Protein 3U6G (pdb70)

Foldseek 3Di:
DVQWDFFKKKKKKFKDFLPVQKKKKKKDWFDFPPGIFFKADPVRHTDGSIDMDTDDDGMMMIGHRRTGKKMKMKMWGQDAWFTKMWMKMFMDGPPHTQDIDIDMDTGHNHIDIDMDMDMNGHD/DDQWFKKKKKKFKDFLLVQKWKKKKDWFDAPVGIFFKADPVRHTDGRIDMDGDDDRMMMIGHGGTAKKMKMKMKGQDAWFTKMWMKMFMDGNNHTDDIDIDMDTGHNHIDMDMDMDMDHDD

Organism: Phocaeicola vulgatus (strain ATCC 8482 / DSM 1447 / JCM 5826 / CCUG 4940 / NBRC 14291 / NCTC 11154) (NCBI:txid435590)

Radius of gyration: 17.87 Å; Cα contacts (8 Å, |Δi|>4): 804; chains: 2; bounding box: 52×30×40 Å

InterPro domains:
  IPR025219 PLAT/LH2 and C2-like Ca2+-binding lipoprotein [cd11379] (35-151)

Sequence (244 aa):
ASDFQTTGIIHKIVIQQSSGDTDSFEEVSSVSSIGGADKKGGPAKKLYNDKKGEEYIIGDSYSSAQIRTATSCCTNGNAFFTTCAGSSVSSISEEAGKRLHHITVIGYIDDKEVNRLEKEYITDGNTTLIIETFSVSTKEIDFQQTGIHKIVIQQSGDTDSFEVSVSIGGADKGGPAKKLYNDKGEYIGDSYSSAQIIRRTATSCCCTNGNAFFTCCAGSSVSSISSEAGKRLHITVIIGYIDDDKEVNRLEKKEYIITDGNTTLIETFSVSTKEI

Structure (mmCIF, N/CA/C/O backbone):
data_3U6G
#
_entry.id   3U6G
#
_cell.length_a   52.237
_cell.length_b   99.302
_cell.length_c   41.085
_cell.angle_alpha   90.000
_cell.angle_beta   90.000
_cell.angle_gamma   90.000
#
_symmetry.space_group_name_H-M   'P 21 21 2'
#
loop_
_entity.id
_entity.type
_entity.pdbx_description
1 polymer 'uncharacterized protein DUF4425'
2 water water
#
loop_
_atom_site.group_PDB
_atom_site.id
_atom_site.type_symbol
_atom_site.label_atom_id
_atom_site.label_alt_id
_atom_site.label_comp_id
_atom_site.label_asym_id
_atom_site.label_entity_id
_atom_site.label_seq_id
_atom_site.pdbx_PDB_ins_code
_atom_site.Cartn_x
_atom_site.Cartn_y
_atom_site.Cartn_z
_atom_site.occupancy
_atom_site.B_iso_or_equiv
_atom_site.auth_seq_id
_atom_site.auth_comp_id
_atom_site.auth_asym_id
_atom_site.auth_atom_id
_atom_site.pdbx_PDB_model_num
ATOM 1 N N . ALA A 1 2 ? 28.066 4.934 46.224 1.00 43.28 30 ALA A N 1
ATOM 2 C CA . ALA A 1 2 ? 28.515 6.227 45.628 1.00 32.78 30 ALA A CA 1
ATOM 3 C C . ALA A 1 2 ? 28.817 6.093 44.138 1.00 36.49 30 ALA A C 1
ATOM 4 O O . ALA A 1 2 ? 28.665 7.058 43.384 1.00 37.55 30 ALA A O 1
ATOM 6 N N . SER A 1 3 ? 29.220 4.897 43.714 1.00 37.69 31 SER A N 1
ATOM 7 C CA . SER A 1 3 ? 29.520 4.630 42.304 1.00 41.40 31 SER A CA 1
ATOM 8 C C . SER A 1 3 ? 28.266 4.678 41.428 1.00 36.08 31 SER A C 1
ATOM 9 O O . SER A 1 3 ? 28.371 4.827 40.212 1.00 38.24 31 SER A O 1
ATOM 12 N N . ASP A 1 4 ? 27.087 4.568 42.046 1.00 35.03 32 ASP A N 1
ATOM 13 C CA . ASP A 1 4 ? 25.807 4.624 41.327 1.00 34.52 32 ASP A CA 1
ATOM 14 C C . ASP A 1 4 ? 25.368 6.050 40.997 1.00 26.13 32 ASP A C 1
ATOM 15 O O . ASP A 1 4 ? 24.326 6.251 40.338 1.00 27.00 32 ASP A O 1
ATOM 20 N N . PHE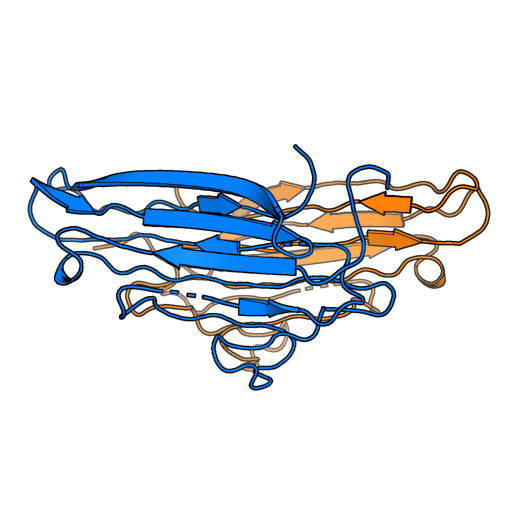 A 1 5 ? 26.143 7.031 41.466 1.00 26.65 33 PHE A N 1
ATOM 21 C CA . PHE A 1 5 ? 25.829 8.432 41.261 1.00 23.62 33 PHE A CA 1
ATOM 22 C C . PHE A 1 5 ? 26.921 9.104 40.430 1.00 24.81 33 PHE A C 1
ATOM 23 O O . PHE A 1 5 ? 28.111 8.775 40.537 1.00 30.76 33 PHE A O 1
ATOM 31 N N . GLN A 1 6 ? 26.499 10.018 39.572 1.00 22.27 34 GLN A N 1
ATOM 32 C CA . GLN A 1 6 ? 27.398 10.789 38.747 1.00 24.53 34 GLN A CA 1
ATOM 33 C C . GLN A 1 6 ? 27.026 12.255 38.902 1.00 20.41 34 GLN A C 1
ATOM 34 O O . GLN A 1 6 ? 25.850 12.597 38.894 1.00 19.52 34 GLN A O 1
ATOM 40 N N A THR A 1 7 ? 28.030 13.102 39.052 0.50 20.62 35 THR A N 1
ATOM 41 N N B THR A 1 7 ? 28.036 13.116 39.042 0.50 23.24 35 THR A N 1
ATOM 42 C CA A THR A 1 7 ? 27.817 14.527 39.130 0.50 18.83 35 THR A CA 1
ATOM 43 C CA B THR A 1 7 ? 27.830 14.564 39.142 0.50 23.09 35 THR A CA 1
ATOM 44 C C A THR A 1 7 ? 27.722 15.072 37.704 0.50 18.28 35 THR A C 1
ATOM 45 C C B THR A 1 7 ? 27.808 15.192 37.753 0.50 21.31 35 THR A C 1
ATOM 46 O O A THR A 1 7 ? 28.456 14.637 36.814 0.50 18.27 35 THR A O 1
ATOM 47 O O B THR A 1 7 ? 28.731 15.003 36.961 0.50 22.60 35 THR A O 1
ATOM 54 N N . GLY A 1 8 ? 26.766 15.968 37.479 1.00 17.29 36 GLY A N 1
ATOM 55 C CA . GLY A 1 8 ? 26.573 16.578 36.178 1.00 16.48 36 GLY A CA 1
ATOM 56 C C . GLY A 1 8 ? 25.219 17.233 36.104 1.00 13.98 36 GLY A C 1
ATOM 57 O O . GLY A 1 8 ? 24.584 17.457 37.130 1.00 15.67 36 GLY A O 1
ATOM 58 N N . ILE A 1 9 ? 24.779 17.554 34.893 1.00 15.20 37 ILE A N 1
ATOM 59 C CA A ILE A 1 9 ? 23.441 18.099 34.707 0.50 16.01 37 ILE A CA 1
ATOM 60 C CA B ILE A 1 9 ? 23.444 18.087 34.655 0.50 16.51 37 ILE A CA 1
ATOM 61 C C . ILE A 1 9 ? 22.460 16.928 34.633 1.00 15.24 37 ILE A C 1
ATOM 62 O O . ILE A 1 9 ? 22.482 16.135 33.695 1.00 16.01 37 ILE A O 1
ATOM 71 N N . HIS A 1 10 ? 21.643 16.807 35.677 1.00 13.86 38 HIS A N 1
ATOM 72 C CA . HIS A 1 10 ? 20.588 15.803 35.715 1.00 14.15 38 HIS A CA 1
ATOM 73 C C . HIS A 1 10 ? 19.334 16.415 35.122 1.00 14.20 38 HIS A C 1
ATOM 74 O O . HIS A 1 10 ? 19.059 17.617 35.300 1.00 15.43 38 HIS A O 1
ATOM 81 N N . LYS A 1 11 ? 18.565 15.587 34.420 1.00 13.97 39 LYS A N 1
ATOM 82 C CA . LYS A 1 11 ? 17.362 16.068 33.770 1.00 14.31 39 LYS A CA 1
ATOM 83 C C . LYS A 1 11 ? 16.279 15.013 33.787 1.00 13.71 39 LYS A C 1
ATOM 84 O O . LYS A 1 11 ? 16.573 13.828 33.645 1.00 14.10 39 LYS A O 1
ATOM 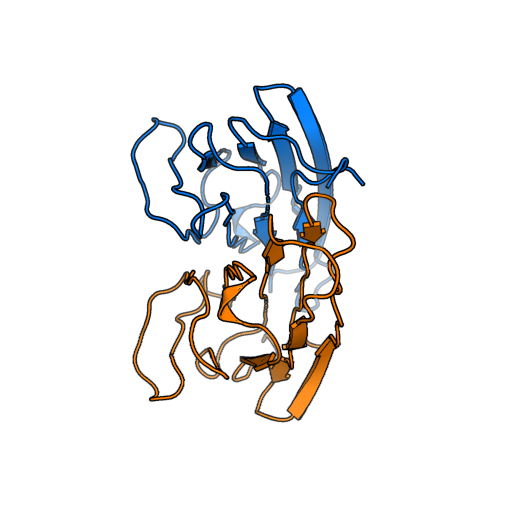90 N N . ILE A 1 12 ? 15.032 15.472 33.899 1.00 13.70 40 ILE A N 1
ATOM 91 C CA . ILE A 1 12 ? 13.856 14.645 33.712 1.00 13.93 40 ILE A CA 1
ATOM 92 C C . ILE A 1 12 ? 12.984 15.259 32.634 1.00 14.64 40 ILE A C 1
ATOM 93 O O . ILE A 1 12 ? 12.698 16.440 32.656 1.00 15.84 40 ILE A O 1
ATOM 98 N N . VAL A 1 13 ? 12.573 14.427 31.689 1.00 14.75 41 VAL A N 1
ATOM 99 C CA . VAL A 1 13 ? 11.606 14.811 30.681 1.00 15.03 41 VAL A CA 1
ATOM 100 C C . VAL A 1 13 ? 10.367 13.955 30.858 1.00 15.86 41 VAL A C 1
ATOM 101 O O . VAL A 1 13 ? 10.471 12.746 31.020 1.00 17.11 41 VAL A O 1
ATOM 105 N N . ILE A 1 14 ? 9.194 14.592 30.840 1.00 17.03 42 ILE A N 1
ATOM 106 C CA . ILE A 1 14 ? 7.924 13.871 30.920 1.00 17.20 42 ILE A CA 1
ATOM 107 C C . ILE A 1 14 ? 7.091 14.170 29.685 1.00 17.79 42 ILE A C 1
ATOM 108 O O . ILE A 1 14 ? 6.946 15.331 29.289 1.00 20.84 42 ILE A O 1
ATOM 113 N N . GLN A 1 15 ? 6.568 13.113 29.068 1.00 19.90 43 GLN A N 1
ATOM 114 C CA . GLN A 1 15 ? 5.652 13.260 27.933 1.00 21.32 43 GLN A CA 1
ATOM 115 C C . GLN A 1 15 ? 4.403 12.440 28.189 1.00 25.59 43 GLN A C 1
ATOM 116 O O . GLN A 1 15 ? 4.491 11.336 28.680 1.00 26.96 43 GLN A O 1
ATOM 122 N N . GLN A 1 16 ? 3.241 12.965 27.825 1.00 25.11 44 GLN A N 1
ATOM 123 C CA . GLN A 1 16 ? 2.012 12.194 27.957 1.00 27.56 44 GLN A CA 1
ATOM 124 C C . GLN A 1 16 ? 1.275 12.178 26.637 1.00 30.02 44 GLN A C 1
ATOM 125 O O . GLN A 1 16 ? 1.453 13.077 25.829 1.00 25.73 44 GLN A O 1
ATOM 131 N N . SER A 1 17 ? 0.451 11.143 26.456 1.00 28.82 45 SER A N 1
ATOM 132 C CA A SER A 1 17 ? -0.384 10.979 25.270 0.50 26.60 45 SER A CA 1
ATOM 133 C CA B SER A 1 17 ? -0.402 11.001 25.278 0.50 28.81 45 SER A CA 1
ATOM 134 C C . SER A 1 17 ? -1.613 10.152 25.624 1.00 22.35 45 SER A C 1
ATOM 135 O O . SER A 1 17 ? -1.599 9.378 26.587 1.00 26.76 45 SER A O 1
ATOM 140 N N . GLY A 1 18 ? -2.683 10.333 24.863 1.00 30.56 46 GLY A N 1
ATOM 141 C CA . GLY A 1 18 ? -3.896 9.535 25.003 1.00 26.16 46 GLY A CA 1
ATOM 142 C C . GLY A 1 18 ? -5.065 10.444 25.296 1.00 24.19 46 GLY A C 1
ATOM 143 O O . GLY A 1 18 ? -5.105 11.577 24.834 1.00 31.72 46 GLY A O 1
ATOM 144 N N . ASP A 1 19 ? -5.996 9.936 26.099 1.00 29.15 47 ASP A N 1
ATOM 145 C CA . ASP A 1 19 ? -7.166 10.689 26.520 1.00 28.61 47 ASP A CA 1
ATOM 146 C C . ASP A 1 19 ? -6.771 11.584 27.711 1.00 28.02 47 ASP A C 1
ATOM 147 O O . ASP A 1 19 ? -7.237 11.390 28.834 1.00 29.70 47 ASP A O 1
ATOM 152 N N . THR A 1 20 ? -5.908 12.560 27.439 1.00 27.47 48 THR A N 1
ATOM 153 C CA . THR A 1 20 ? -5.265 13.360 28.481 1.00 27.52 48 THR A CA 1
ATOM 154 C C . THR A 1 20 ? -6.247 14.172 29.313 1.00 31.51 48 THR A C 1
ATOM 155 O O . THR A 1 20 ? -5.982 14.440 30.484 1.00 30.49 48 THR A O 1
ATOM 159 N N . ASP A 1 21 ? -7.388 14.534 28.730 1.00 32.81 49 ASP A N 1
ATOM 160 C CA . ASP A 1 21 ? -8.416 15.258 29.477 1.00 32.67 49 ASP A CA 1
ATOM 161 C C . ASP A 1 21 ? -9.165 14.382 30.481 1.00 31.42 49 ASP A C 1
ATOM 162 O O . ASP A 1 21 ? -9.898 14.903 31.310 1.00 36.20 49 ASP A O 1
ATOM 167 N N . SER A 1 22 ? -8.980 13.062 30.406 1.00 24.71 50 SER A N 1
ATOM 168 C CA . SER A 1 22 ? -9.640 12.124 31.321 1.00 28.47 50 SER A CA 1
ATOM 169 C C . SER A 1 22 ? -8.771 11.769 32.522 1.00 21.30 50 SER A C 1
ATOM 170 O O . SER A 1 22 ? -9.224 11.071 33.431 1.00 28.19 50 SER A O 1
ATOM 173 N N . PHE A 1 23 ? -7.541 12.282 32.554 1.00 22.68 51 PHE A N 1
ATOM 174 C CA . PHE A 1 23 ? -6.594 11.940 33.613 1.00 21.71 51 PHE A CA 1
ATOM 175 C C . PHE A 1 23 ? -5.967 13.191 34.219 1.00 21.67 51 PHE A C 1
ATOM 176 O O . PHE A 1 23 ? -5.712 14.170 33.525 1.00 22.92 51 PHE A O 1
ATOM 184 N N . GLU A 1 24 ? -5.719 13.131 35.522 1.00 20.46 52 GLU A N 1
ATOM 185 C CA A GLU A 1 24 ? -4.924 14.143 36.208 0.50 20.59 52 GLU A CA 1
ATOM 186 C CA B GLU A 1 24 ? -4.930 14.141 36.221 0.50 20.93 52 GLU A CA 1
ATOM 187 C C . GLU A 1 24 ? -3.555 13.538 36.508 1.00 18.44 52 GLU A C 1
ATOM 188 O O . GLU A 1 24 ? -3.456 12.484 37.139 1.00 19.75 52 GLU A O 1
ATOM 193 N N . VAL A 1 25 ? -2.504 14.193 36.029 1.00 19.38 53 VAL A N 1
ATOM 194 C CA . VAL A 1 25 ? -1.139 13.723 36.214 1.00 18.43 53 VAL A CA 1
ATOM 195 C C . VAL A 1 25 ? -0.349 14.804 36.936 1.00 17.43 53 VAL A C 1
ATOM 196 O O . VAL A 1 25 ? -0.231 15.927 36.443 1.00 20.58 53 VAL A O 1
ATOM 200 N N . SER A 1 26 ? 0.159 14.475 38.113 1.00 19.92 54 SER A N 1
ATOM 201 C CA A SER A 1 26 ? 0.934 15.404 38.925 0.50 19.30 54 SER A CA 1
ATOM 202 C CA B SER A 1 26 ? 0.963 15.432 38.852 0.50 20.49 54 SER A CA 1
ATOM 203 C C . SER A 1 26 ? 2.306 14.813 39.191 1.00 20.55 54 SER A C 1
ATOM 204 O O . SER A 1 26 ? 2.420 13.603 39.355 1.00 21.69 54 SER A O 1
ATOM 209 N N . VAL A 1 27 ? 3.333 15.661 39.243 1.00 16.49 55 VAL A N 1
ATOM 210 C CA . VAL A 1 27 ? 4.671 15.200 39.571 1.00 17.34 55 VAL A CA 1
ATOM 211 C C . VAL A 1 27 ? 5.332 16.105 40.608 1.00 16.01 55 VAL A C 1
ATOM 212 O O . VAL A 1 27 ? 5.022 17.289 40.696 1.00 17.77 55 VAL A O 1
ATOM 216 N N . SER A 1 28 ? 6.213 15.478 41.376 1.00 15.87 56 SER A N 1
ATOM 217 C CA A SER A 1 28 ? 7.107 16.172 42.290 0.50 17.23 56 SER A CA 1
ATOM 218 C CA B SER A 1 28 ? 7.102 16.102 42.360 0.50 16.75 56 SER A CA 1
ATOM 219 C C . SER A 1 28 ? 8.530 15.797 41.909 1.00 16.12 56 SER A C 1
ATOM 220 O O . SER A 1 28 ? 8.847 14.627 41.704 1.00 17.75 56 SER A O 1
ATOM 225 N N . ILE A 1 29 ? 9.372 16.818 41.754 1.00 14.83 57 ILE A N 1
ATOM 226 C CA . ILE A 1 29 ? 10.734 16.644 41.275 1.00 15.46 57 ILE A CA 1
ATOM 227 C C . ILE A 1 29 ? 11.695 17.310 42.254 1.00 14.38 57 ILE A C 1
ATOM 228 O O . ILE A 1 29 ? 11.407 18.377 42.789 1.00 15.46 57 ILE A O 1
ATOM 233 N N . GLY A 1 30 ? 12.785 16.621 42.552 1.00 13.96 58 GLY A N 1
ATOM 234 C CA . GLY A 1 30 ? 13.831 17.190 43.357 1.00 15.36 58 GLY A CA 1
ATOM 235 C C . GLY A 1 30 ? 15.141 16.504 43.077 1.00 14.11 58 GLY A C 1
ATOM 236 O O . GLY A 1 30 ? 15.202 15.479 42.414 1.00 16.52 58 GLY A O 1
ATOM 237 N N . GLY A 1 31 ? 16.211 17.055 43.607 1.00 14.62 59 GLY A N 1
ATOM 238 C CA . GLY A 1 31 ? 17.514 16.414 43.506 1.00 14.36 59 GLY A CA 1
ATOM 239 C C . GLY A 1 31 ? 18.394 16.836 44.654 1.00 13.63 59 GLY A C 1
ATOM 240 O O . GLY A 1 31 ? 17.945 17.533 45.576 1.00 14.99 59 GLY A O 1
ATOM 241 N N . ALA A 1 32 ? 19.655 16.429 44.581 1.00 13.15 60 ALA A N 1
ATOM 242 C CA . ALA A 1 32 ? 20.614 16.760 45.605 1.00 13.46 60 ALA A CA 1
ATOM 243 C C . ALA A 1 32 ? 21.975 17.035 45.027 1.00 13.54 60 ALA A C 1
ATOM 244 O O . ALA A 1 32 ? 22.382 16.410 44.050 1.00 14.10 60 ALA A O 1
ATOM 246 N N . ASP A 1 33 ? 22.661 17.974 45.657 1.00 14.71 61 ASP A N 1
ATOM 247 C CA . ASP A 1 33 ? 24.092 18.140 45.492 1.00 15.85 61 ASP A CA 1
ATOM 248 C C . ASP A 1 33 ? 24.755 18.009 46.874 1.00 17.45 61 ASP A C 1
ATOM 249 O O . ASP A 1 33 ? 24.081 17.728 47.877 1.00 16.25 61 ASP A O 1
ATOM 254 N N . LYS A 1 34 ? 26.076 18.165 46.924 1.00 17.58 62 LYS A N 1
ATOM 255 C CA A LYS A 1 34 ? 26.804 17.893 48.160 0.50 18.70 62 LYS A CA 1
ATOM 256 C CA B LYS A 1 34 ? 26.836 17.932 48.147 0.50 19.17 62 LYS A CA 1
ATOM 257 C C . LYS A 1 34 ? 26.461 18.872 49.297 1.00 19.79 62 LYS A C 1
ATOM 258 O O . LYS A 1 34 ? 26.773 18.600 50.458 1.00 21.50 62 LYS A O 1
ATOM 269 N N . GLY A 1 35 ? 25.814 19.992 48.966 1.00 18.40 63 GLY A N 1
ATOM 270 C CA . GLY A 1 35 ? 25.424 20.990 49.948 1.00 20.44 63 GLY A CA 1
ATOM 271 C C . GLY A 1 35 ? 23.956 21.111 50.305 1.00 19.97 63 GLY A C 1
ATOM 272 O O . GLY A 1 35 ? 23.608 21.874 51.193 1.00 24.01 63 GLY A O 1
ATOM 273 N N . GLY A 1 36 ? 23.086 20.400 49.607 1.00 21.41 64 GLY A N 1
ATOM 274 C CA . GLY A 1 36 ? 21.666 20.531 49.831 1.00 22.65 64 GLY A CA 1
ATOM 275 C C . GLY A 1 36 ? 20.798 20.131 48.654 1.00 17.12 64 GLY A C 1
ATOM 276 O O . GLY A 1 36 ? 21.293 19.584 47.654 1.00 17.71 64 GLY A O 1
ATOM 277 N N . PRO A 1 37 ? 19.500 20.421 48.764 1.00 17.88 65 PRO A N 1
ATOM 278 C CA . PRO A 1 37 ? 18.616 20.180 47.636 1.00 15.86 65 PRO A CA 1
ATOM 279 C C . PRO A 1 37 ? 19.114 20.895 46.385 1.00 15.35 65 PRO A C 1
ATOM 280 O O . PRO A 1 37 ? 19.643 22.007 46.459 1.00 17.33 65 PRO A O 1
ATOM 284 N N . ALA A 1 38 ? 18.994 20.217 45.259 1.00 14.59 66 ALA A N 1
ATOM 285 C CA . ALA A 1 38 ? 19.486 20.740 43.989 1.00 15.54 66 ALA A CA 1
ATOM 286 C C . ALA A 1 38 ? 18.648 21.903 43.481 1.00 14.85 66 ALA A C 1
ATOM 287 O O . ALA A 1 38 ? 17.423 21.906 43.591 1.00 14.69 66 ALA A O 1
ATOM 289 N N . LYS A 1 39 ? 19.323 22.888 42.907 1.00 16.76 67 LYS A N 1
ATOM 290 C CA A LYS A 1 39 ? 18.618 23.946 42.194 0.50 15.69 67 LYS A CA 1
ATOM 291 C CA B LYS A 1 39 ? 18.672 23.964 42.151 0.50 16.06 67 LYS A CA 1
ATOM 292 C C . LYS A 1 39 ? 18.040 23.357 40.909 1.00 14.61 67 LYS A C 1
ATOM 293 O O . LYS A 1 39 ? 18.665 22.505 40.243 1.00 16.56 67 LYS A O 1
ATOM 304 N N . LEU A 1 40 ? 16.826 23.799 40.578 1.00 14.16 68 LEU A N 1
ATOM 305 C CA . LEU A 1 40 ? 16.072 23.258 39.462 1.00 13.52 68 LEU A CA 1
ATOM 306 C C . LEU A 1 40 ? 15.733 24.366 38.455 1.00 14.33 68 LEU A C 1
ATOM 307 O O . LEU A 1 40 ? 15.475 25.499 38.840 1.00 14.45 68 LEU A O 1
ATOM 312 N N . TYR A 1 41 ? 15.653 23.978 37.189 1.00 13.69 69 TYR A N 1
ATOM 313 C CA . TYR A 1 41 ? 15.466 24.878 36.066 1.00 16.17 69 TYR A CA 1
ATOM 314 C C . TYR A 1 41 ? 14.449 24.249 35.116 1.00 15.54 69 TYR A C 1
ATOM 315 O O . TYR A 1 41 ? 14.422 23.032 34.955 1.00 16.37 69 TYR A O 1
ATOM 324 N N . ASN A 1 42 ? 13.633 25.088 34.483 1.00 16.32 70 ASN A N 1
ATOM 325 C CA . ASN A 1 42 ? 12.635 24.623 33.522 1.00 17.65 70 ASN A CA 1
ATOM 326 C C . ASN A 1 42 ? 13.203 24.431 32.112 1.00 21.18 70 ASN A C 1
ATOM 327 O O . ASN A 1 42 ? 14.406 24.537 31.902 1.00 18.58 70 ASN A O 1
ATOM 332 N N . ASP A 1 43 ? 12.331 24.135 31.147 1.00 21.07 71 ASP A N 1
ATOM 333 C CA . ASP A 1 43 ? 12.769 23.829 29.782 1.00 24.48 71 ASP A CA 1
ATOM 334 C C . ASP A 1 43 ? 13.455 24.996 29.057 1.00 23.76 71 ASP A C 1
ATOM 335 O O . ASP A 1 43 ? 14.187 24.773 28.084 1.00 26.95 71 ASP A O 1
ATOM 340 N N . LYS A 1 44 ? 13.228 26.216 29.549 1.00 23.75 72 LYS A N 1
ATOM 341 C CA A LYS A 1 44 ? 13.841 27.427 28.998 0.50 23.29 72 LYS A CA 1
ATOM 342 C CA B LYS A 1 44 ? 13.838 27.428 28.996 0.50 23.08 72 LYS A CA 1
ATOM 343 C C . LYS A 1 44 ? 15.097 27.813 29.772 1.00 20.36 72 LYS A C 1
ATOM 344 O O . LYS A 1 44 ? 15.758 28.802 29.457 1.00 23.94 72 LYS A O 1
ATOM 355 N 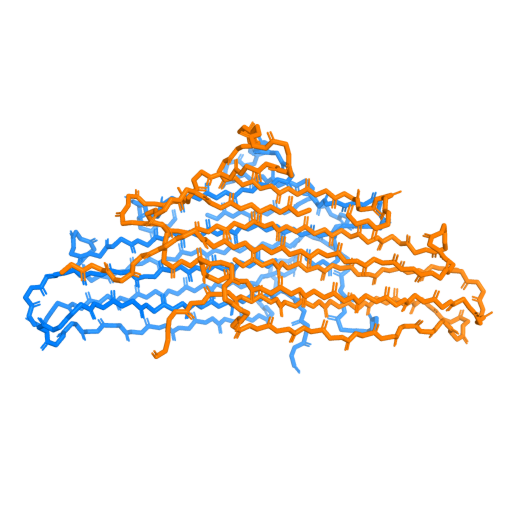N . GLY A 1 45 ? 15.423 27.037 30.797 1.00 18.82 73 GLY A N 1
ATOM 356 C CA . GLY A 1 45 ? 16.597 27.321 31.617 1.00 19.40 73 GLY A CA 1
ATOM 357 C C . GLY A 1 45 ? 16.361 28.324 32.730 1.00 18.26 73 GLY A C 1
ATOM 358 O O . GLY A 1 45 ? 17.312 28.750 33.395 1.00 19.31 73 GLY A O 1
ATOM 359 N N . GLU A 1 46 ?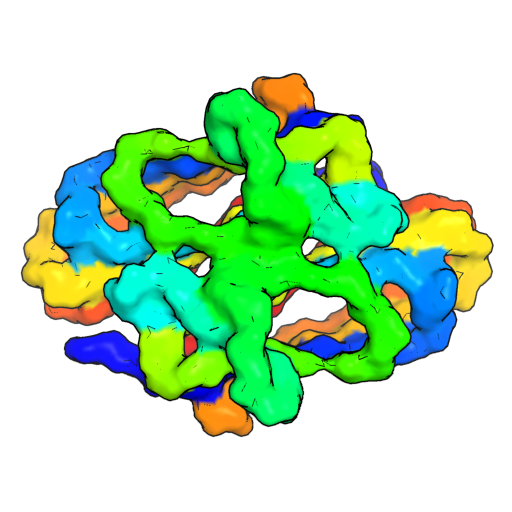 15.100 28.680 32.955 1.00 17.51 74 GLU A N 1
ATOM 360 C CA A GLU A 1 46 ? 14.772 29.603 34.027 0.50 18.65 74 GLU A CA 1
ATOM 361 C CA B GLU A 1 46 ? 14.709 29.600 34.012 0.50 19.29 74 GLU A CA 1
ATOM 362 C C . GLU A 1 46 ? 14.757 28.870 35.358 1.00 16.67 74 GLU A C 1
ATOM 363 O O . GLU A 1 46 ? 14.277 27.753 35.470 1.00 17.58 74 GLU A O 1
ATOM 374 N N . TYR A 1 47 ? 15.312 29.522 36.365 1.00 16.76 75 TYR A N 1
ATOM 375 C CA . TYR A 1 47 ? 15.342 28.967 37.704 1.00 15.53 75 TYR A CA 1
ATOM 376 C C . TYR A 1 47 ? 13.948 28.874 38.297 1.00 16.61 75 TYR A C 1
ATOM 377 O O . TYR A 1 47 ? 13.207 29.857 38.304 1.00 19.66 75 TYR A O 1
ATOM 386 N N A ILE A 1 48 ? 13.589 27.699 38.799 0.50 15.84 76 ILE A N 1
ATOM 387 N N B ILE A 1 48 ? 13.627 27.685 38.796 0.50 16.10 76 ILE A N 1
ATOM 388 C CA A ILE A 1 48 ? 12.254 27.507 39.369 0.50 16.48 76 ILE A CA 1
ATOM 389 C CA B ILE A 1 48 ? 12.332 27.381 39.398 0.50 17.11 76 ILE A CA 1
ATOM 390 C C A ILE A 1 48 ? 12.273 27.129 40.852 0.50 18.84 76 ILE A C 1
ATOM 391 C C B ILE A 1 48 ? 12.368 27.568 40.897 0.50 18.98 76 ILE A C 1
ATOM 392 O O A ILE A 1 48 ? 11.203 26.845 41.404 0.50 19.89 76 ILE A O 1
ATOM 393 O O B ILE A 1 48 ? 11.457 28.135 41.500 0.50 21.84 76 ILE A O 1
ATOM 402 N N . GLY A 1 49 ? 13.456 27.104 41.485 1.00 16.99 77 GLY A N 1
ATOM 403 C CA . GLY A 1 49 ? 13.563 26.901 42.936 1.00 18.02 77 GLY A CA 1
ATOM 404 C C . GLY A 1 49 ? 14.318 25.607 43.217 1.00 16.43 77 GLY A C 1
ATOM 405 O O . GLY A 1 49 ? 14.937 25.042 42.319 1.00 16.38 77 GLY A O 1
ATOM 406 N N . ASP A 1 50 ? 14.297 25.151 44.463 1.00 16.22 78 ASP A N 1
ATOM 407 C CA . ASP A 1 50 ? 14.953 23.890 44.818 1.00 15.88 78 ASP A CA 1
ATOM 408 C C . ASP A 1 50 ? 13.959 22.792 45.224 1.00 15.32 78 ASP A C 1
ATOM 409 O O . ASP A 1 50 ? 14.323 21.768 45.805 1.00 15.33 78 ASP A O 1
ATOM 414 N N . SER A 1 51 ? 12.706 23.018 44.867 1.00 14.91 79 SER A N 1
ATOM 415 C CA . SER A 1 51 ? 11.686 21.973 44.856 1.00 15.23 79 SER A CA 1
ATOM 416 C C . SER A 1 51 ? 10.746 22.339 43.731 1.00 14.65 79 SER A C 1
ATOM 417 O O . SER A 1 51 ? 10.658 23.492 43.335 1.00 15.83 79 SER A O 1
ATOM 420 N N . 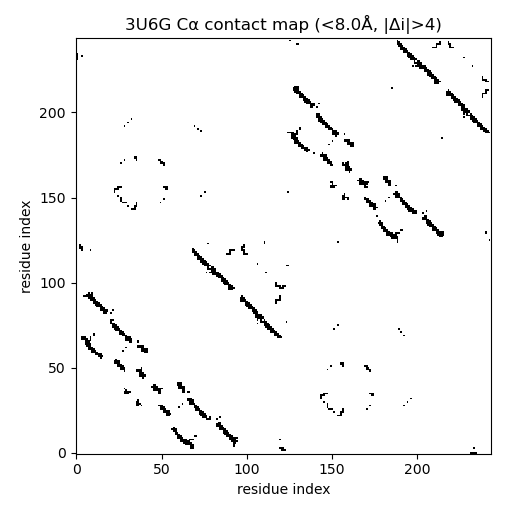TYR A 1 52 ? 10.012 21.358 43.233 1.00 15.04 80 TYR A N 1
ATOM 421 C CA . TYR A 1 52 ? 9.097 21.591 42.120 1.00 15.04 80 TYR A CA 1
ATOM 422 C C . TYR A 1 52 ? 8.014 20.531 42.072 1.00 15.82 80 TYR A C 1
ATOM 423 O O . TYR A 1 52 ? 8.293 19.344 42.219 1.00 17.14 80 TYR A O 1
ATOM 432 N N . SER A 1 53 ? 6.776 20.990 41.950 1.00 15.52 81 SER A N 1
ATOM 433 C CA A SER A 1 53 ? 5.651 20.119 41.641 0.50 14.14 81 SER A CA 1
ATOM 434 C CA B SER A 1 53 ? 5.644 20.119 41.656 0.50 16.35 81 SER A CA 1
ATOM 435 C C . SER A 1 53 ? 4.816 20.793 40.578 1.00 15.15 81 SER A C 1
ATOM 436 O O . SER A 1 53 ? 4.753 22.027 40.508 1.00 16.64 81 SER A O 1
ATOM 441 N N . ALA A 1 54 ? 4.160 19.992 39.755 1.00 15.68 82 ALA A N 1
ATOM 442 C CA . ALA A 1 54 ? 3.328 20.540 38.707 1.00 17.21 82 ALA A CA 1
ATOM 443 C C . ALA A 1 54 ? 2.318 19.500 38.280 1.00 18.35 82 ALA A C 1
ATOM 444 O O . ALA A 1 54 ? 2.592 18.315 38.316 1.00 18.98 82 ALA A O 1
ATOM 446 N N . GLN A 1 55 ? 1.130 19.957 37.915 1.00 20.29 83 GLN A N 1
ATOM 447 C CA . GLN A 1 55 ? 0.239 19.122 37.149 1.00 22.57 83 GLN A CA 1
ATOM 448 C C . GLN A 1 55 ? 0.702 19.198 35.683 1.00 23.22 83 GLN A C 1
ATOM 449 O O . GLN A 1 55 ? 0.995 20.275 35.163 1.00 28.30 83 GLN A O 1
ATOM 455 N N . ILE A 1 56 ? 0.767 18.051 35.017 1.00 21.79 84 ILE A N 1
ATOM 456 C CA . ILE A 1 56 ? 1.237 17.990 33.632 1.00 22.93 84 ILE A CA 1
ATOM 457 C C . ILE A 1 56 ? 0.039 18.339 32.747 1.00 25.92 84 ILE A C 1
ATOM 458 O O . ILE A 1 56 ? -0.969 17.642 32.762 1.00 24.62 84 ILE A O 1
ATOM 463 N N . ARG A 1 57 ? 0.117 19.444 32.018 1.00 26.67 85 ARG A N 1
ATOM 464 C CA . ARG A 1 57 ? -1.020 19.864 31.195 1.00 30.48 85 ARG A CA 1
ATOM 465 C C . ARG A 1 57 ? -0.634 20.194 29.776 1.00 30.86 85 ARG A C 1
ATOM 466 O O . ARG A 1 57 ? -1.426 20.776 29.023 1.00 35.67 85 ARG A O 1
ATOM 474 N N . THR A 1 58 ? 0.590 19.840 29.415 1.00 30.20 86 THR A N 1
ATOM 475 C CA . THR A 1 58 ? 1.074 20.025 28.068 1.00 33.08 86 THR A CA 1
ATOM 476 C C . THR A 1 58 ? 1.581 18.665 27.600 1.00 34.73 86 THR A C 1
ATOM 477 O O . THR A 1 58 ? 1.608 17.707 28.389 1.00 34.71 86 THR A O 1
ATOM 481 N N . ALA A 1 59 ? 1.962 18.571 26.327 1.00 30.78 87 ALA A N 1
ATOM 482 C CA . ALA A 1 59 ? 2.528 17.327 25.804 1.00 31.18 87 ALA A CA 1
ATOM 483 C C . ALA A 1 59 ? 3.897 16.968 26.413 1.00 30.02 87 ALA A C 1
ATOM 484 O O . ALA A 1 59 ? 4.168 15.784 26.618 1.00 29.60 87 ALA A O 1
ATOM 486 N N . THR A 1 60 ? 4.748 17.972 26.666 1.00 27.88 88 THR A N 1
ATOM 487 C CA . THR A 1 60 ? 6.104 17.759 27.187 1.00 25.46 88 THR A CA 1
ATOM 488 C C . THR A 1 60 ? 6.501 18.777 28.250 1.00 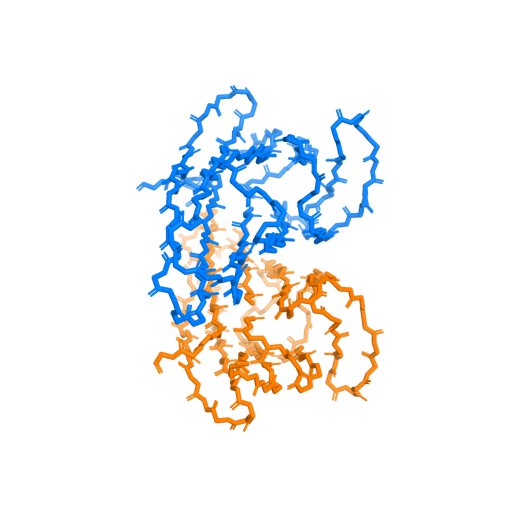25.37 88 THR A C 1
ATOM 489 O O . THR A 1 60 ? 6.256 19.973 28.114 1.00 31.90 88 THR A O 1
ATOM 506 N N . SER A 1 62 ? 10.052 19.470 30.950 1.00 20.48 90 SER A N 1
ATOM 507 C CA . SER A 1 62 ? 11.336 19.021 31.420 1.00 21.10 90 SER A CA 1
ATOM 508 C C . SER A 1 62 ? 11.832 19.898 32.551 1.00 19.72 90 SER A C 1
ATOM 509 O O . SER A 1 62 ? 11.438 21.068 32.685 1.00 23.71 90 SER A O 1
ATOM 512 N N . CYS A 1 63 ? 12.735 19.320 33.326 1.00 18.44 91 CYS A N 1
ATOM 513 C CA . CYS A 1 63 ? 13.316 19.962 34.487 1.00 17.98 91 CYS A CA 1
ATOM 514 C C . CYS A 1 63 ? 14.762 19.477 34.587 1.00 16.38 91 CYS A C 1
ATOM 515 O O . CYS A 1 63 ? 15.023 18.299 34.410 1.00 19.24 91 CYS A O 1
ATOM 518 N N . CYS A 1 64 ? 15.712 20.370 34.853 1.00 15.14 92 CYS A N 1
ATOM 519 C CA . CYS A 1 64 ? 17.095 19.961 35.030 1.00 15.24 92 CYS A CA 1
ATOM 520 C C . CYS A 1 64 ? 17.735 20.686 36.183 1.00 14.83 92 CYS A C 1
ATOM 521 O O . CYS A 1 64 ? 17.175 21.654 36.719 1.00 15.86 92 CYS A O 1
ATOM 524 N N . THR A 1 65 ? 18.911 20.198 36.548 1.00 13.69 93 THR A N 1
ATOM 525 C CA . THR A 1 65 ? 19.687 20.751 37.636 1.00 13.87 93 THR A CA 1
ATOM 526 C C . THR A 1 65 ? 20.833 21.600 37.077 1.00 13.92 93 THR A C 1
ATOM 527 O O . THR A 1 65 ? 21.019 21.691 35.862 1.00 15.43 93 THR A O 1
ATOM 531 N N . ASN A 1 66 ? 21.595 22.219 37.974 1.00 14.54 94 ASN A N 1
ATOM 532 C CA . ASN A 1 66 ? 22.908 22.706 37.621 1.00 14.80 94 ASN A CA 1
ATOM 533 C C . ASN A 1 66 ? 23.875 21.527 37.564 1.00 15.74 94 ASN A C 1
ATOM 534 O O . ASN A 1 66 ? 23.493 20.369 37.806 1.00 16.64 94 ASN A O 1
ATOM 539 N N . GLY A 1 67 ? 25.132 21.811 37.242 1.00 15.68 95 GLY A N 1
ATOM 540 C CA . GLY A 1 67 ? 26.106 20.752 37.030 1.00 17.01 95 GLY A CA 1
ATOM 541 C C . GLY A 1 67 ? 26.706 20.139 38.273 1.00 16.19 95 GLY A C 1
ATOM 542 O O . GLY A 1 67 ? 27.652 19.341 38.174 1.00 18.59 95 GLY A O 1
ATOM 543 N N . ASN A 1 68 ? 26.190 20.522 39.443 1.00 16.67 96 ASN A N 1
ATOM 544 C CA . ASN A 1 68 ? 26.699 20.005 40.710 1.00 17.51 96 ASN A CA 1
ATOM 545 C C . ASN A 1 68 ? 25.870 18.861 41.275 1.00 16.03 96 ASN A C 1
ATOM 546 O O . ASN A 1 68 ? 26.270 18.247 42.256 1.00 16.42 96 ASN A O 1
ATOM 551 N N . ALA A 1 69 ? 24.724 18.581 40.673 1.00 15.44 97 ALA A N 1
ATOM 552 C CA . ALA A 1 69 ? 23.832 17.569 41.217 1.00 14.87 97 ALA A CA 1
ATOM 553 C C . ALA A 1 69 ? 24.398 16.181 41.024 1.00 14.55 97 ALA A C 1
ATOM 554 O O . ALA A 1 69 ? 25.110 15.930 40.045 1.00 15.24 97 ALA A O 1
ATOM 556 N N . PHE A 1 70 ? 24.099 15.280 41.969 1.00 13.52 98 PHE A N 1
ATOM 557 C CA . PHE A 1 70 ? 24.490 13.875 41.814 1.00 14.29 98 PHE A CA 1
ATOM 558 C C . PHE A 1 70 ? 23.295 12.942 41.790 1.00 14.19 98 PHE A C 1
ATOM 559 O O . PHE A 1 70 ? 23.466 11.746 41.630 1.00 16.08 98 PHE A O 1
ATOM 567 N N . PHE A 1 71 ? 22.085 13.493 41.886 1.00 14.11 99 PHE A N 1
ATOM 568 C CA . PHE A 1 71 ? 20.862 12.729 41.970 1.00 15.79 99 PHE A CA 1
ATOM 569 C C . PHE A 1 71 ? 19.675 13.621 41.661 1.00 14.55 99 PHE A C 1
ATOM 570 O O . PHE A 1 71 ? 19.656 14.781 42.056 1.00 14.64 99 PHE A O 1
ATOM 586 N N . THR A 1 73 ? 15.171 13.010 41.129 1.00 13.69 101 THR A N 1
ATOM 587 C CA A THR A 1 73 ? 14.017 12.106 41.245 0.50 15.25 101 THR A CA 1
ATOM 588 C CA B THR A 1 73 ? 14.063 12.068 41.124 0.50 14.43 101 THR A CA 1
ATOM 589 C C . THR A 1 73 ? 12.748 12.760 40.754 1.00 14.68 101 THR A C 1
ATOM 590 O O . THR A 1 73 ? 12.589 13.975 40.905 1.00 15.92 101 THR A O 1
ATOM 597 N N . CYS A 1 74 ? 11.833 11.961 40.213 1.00 15.11 102 CYS A N 1
ATOM 598 C CA . CYS A 1 74 ? 10.518 12.409 39.818 1.00 15.45 102 CYS A CA 1
ATOM 599 C C . CYS A 1 74 ? 9.537 11.361 40.309 1.00 16.69 102 CYS A C 1
ATOM 600 O O . CYS A 1 74 ? 9.659 10.178 39.950 1.00 18.71 102 CYS A O 1
ATOM 603 N N . ALA A 1 75 ? 8.609 11.798 41.154 1.00 15.49 103 ALA A N 1
ATOM 604 C CA . ALA A 1 75 ? 7.502 10.965 41.635 1.00 17.20 103 ALA A CA 1
ATOM 605 C C . ALA A 1 75 ? 6.205 11.516 41.104 1.00 17.73 103 ALA A C 1
ATOM 606 O O . ALA A 1 75 ? 5.965 12.713 41.130 1.00 20.90 103 ALA A O 1
ATOM 608 N N . GLY A 1 76 ? 5.349 10.639 40.612 1.00 19.39 104 GLY A N 1
ATOM 609 C CA . GLY A 1 76 ? 4.113 11.086 40.017 1.00 22.03 104 GLY A CA 1
ATOM 610 C C . GLY A 1 76 ? 2.891 10.298 40.426 1.00 19.27 104 GLY A C 1
ATOM 611 O O . GLY A 1 76 ? 2.980 9.170 40.894 1.00 18.18 104 GLY A O 1
ATOM 612 N N . SER A 1 77 ? 1.747 10.943 40.237 1.00 18.99 105 SER A N 1
ATOM 613 C CA A SER A 1 77 ? 0.477 10.253 40.391 0.50 17.18 105 SER A CA 1
ATOM 614 C CA B SER A 1 77 ? 0.435 10.372 40.461 0.50 19.68 105 SER A CA 1
ATOM 615 C C . SER A 1 77 ? -0.381 10.505 39.179 1.00 19.47 105 SER A C 1
ATOM 616 O O . SER A 1 77 ? -0.340 11.567 38.550 1.00 17.64 105 SER A O 1
ATOM 621 N N . VAL A 1 78 ? -1.138 9.472 38.840 1.00 18.40 106 VAL A N 1
ATOM 622 C CA . VAL A 1 78 ? -2.061 9.489 37.729 1.00 19.51 106 VAL A CA 1
ATOM 623 C C . VAL A 1 78 ? -3.397 9.053 38.283 1.00 18.79 106 VAL A C 1
ATOM 624 O O . VAL A 1 78 ? -3.482 8.015 38.925 1.00 21.55 106 VAL A O 1
ATOM 628 N N . SER A 1 79 ? -4.434 9.853 38.047 1.00 20.04 107 SER A N 1
ATOM 629 C CA . SER A 1 79 ? -5.751 9.533 38.563 1.00 22.44 107 SER A CA 1
ATOM 630 C C . SER A 1 79 ? -6.849 9.839 37.554 1.00 23.01 107 SER A C 1
ATOM 631 O O . SER A 1 79 ? -6.681 10.678 36.668 1.00 21.41 107 SER A O 1
ATOM 634 N N . SER A 1 80 ? -7.975 9.146 37.703 1.00 21.88 108 SER A N 1
ATOM 635 C CA . SER A 1 80 ? -9.132 9.331 36.822 1.00 24.26 108 SER A CA 1
ATOM 636 C C . SER A 1 80 ? -10.385 8.755 37.458 1.00 23.64 108 SER A C 1
ATOM 637 O O . SER A 1 80 ? -10.330 7.708 38.115 1.00 27.17 108 SER A O 1
ATOM 640 N N . ILE A 1 81 ? -11.500 9.464 37.282 1.00 27.25 109 ILE A N 1
ATOM 641 C CA . ILE A 1 81 ? -12.828 8.953 37.640 1.00 32.54 109 ILE A CA 1
ATOM 642 C C . ILE A 1 81 ? -13.691 8.731 36.393 1.00 35.53 109 ILE A C 1
ATOM 643 O O . ILE A 1 81 ? -14.903 8.542 36.504 1.00 35.10 109 ILE A O 1
ATOM 648 N N . SER A 1 82 ? -13.060 8.752 35.218 1.00 30.03 110 SER A N 1
ATOM 649 C CA . SER A 1 82 ? -13.767 8.637 33.939 1.00 32.86 110 SER A CA 1
ATOM 650 C C . SER A 1 82 ? -14.390 7.258 33.753 1.00 32.11 110 SER A C 1
ATOM 651 O O . SER A 1 82 ? -14.089 6.312 34.489 1.00 33.85 110 SER A O 1
ATOM 654 N N . GLU A 1 83 ? -15.272 7.163 32.764 1.00 31.00 111 GLU A N 1
ATOM 655 C CA A GLU A 1 83 ? -15.840 5.893 32.327 0.50 34.42 111 GLU A CA 1
ATOM 656 C CA B GLU A 1 83 ? -15.837 5.875 32.387 0.50 33.71 111 GLU A CA 1
ATOM 657 C C . GLU A 1 83 ? -14.726 4.949 31.874 1.00 35.42 111 GLU A C 1
ATOM 658 O O . GLU A 1 83 ? -13.613 5.400 31.562 1.00 34.96 111 GLU A O 1
ATOM 669 N N . ALA A 1 84 ? -15.023 3.649 31.828 1.00 29.79 112 ALA A N 1
ATOM 670 C CA . ALA A 1 84 ? -14.049 2.639 31.405 1.00 28.29 112 ALA A CA 1
ATOM 671 C C . ALA A 1 84 ? -13.553 2.894 29.977 1.00 30.23 112 ALA A C 1
ATOM 672 O O . ALA A 1 84 ? -14.267 3.467 29.156 1.00 35.51 112 ALA A O 1
ATOM 674 N N . GLY A 1 85 ? -12.313 2.494 29.693 1.00 26.68 113 GLY A N 1
ATOM 675 C CA . GLY A 1 85 ? -11.793 2.533 28.322 1.00 30.33 113 GLY A CA 1
ATOM 676 C C . GLY A 1 85 ? -11.053 3.788 27.896 1.00 30.08 113 GLY A C 1
ATOM 677 O O . GLY A 1 85 ? -10.707 3.943 26.722 1.00 38.38 113 GLY A O 1
ATOM 678 N N . LYS A 1 86 ? -10.802 4.697 28.831 1.00 28.24 114 LYS A N 1
ATOM 679 C CA . LYS A 1 86 ? -9.944 5.845 28.545 1.00 26.91 114 LYS A CA 1
ATOM 680 C C . LYS A 1 86 ? -8.486 5.423 28.724 1.00 24.06 114 LYS A C 1
ATOM 681 O O . LYS A 1 86 ? -8.191 4.639 29.626 1.00 29.06 114 LYS A O 1
ATOM 687 N N . ARG A 1 87 ? -7.602 5.946 27.873 1.00 29.01 115 ARG A N 1
ATOM 688 C CA . ARG A 1 87 ? -6.220 5.469 27.761 1.00 29.50 115 ARG A CA 1
ATOM 689 C C . ARG A 1 87 ? -5.193 6.600 27.883 1.00 31.86 115 ARG A C 1
ATOM 690 O O . ARG A 1 87 ? -5.357 7.658 27.281 1.00 34.22 115 ARG A O 1
ATOM 693 N N . LEU A 1 88 ? -4.126 6.367 28.649 1.00 30.36 116 LEU A N 1
ATOM 694 C CA . LEU A 1 88 ? -3.056 7.352 28.792 1.00 27.34 116 LEU A CA 1
ATOM 695 C C . LEU A 1 88 ? -1.690 6.693 28.690 1.00 23.86 116 LEU A C 1
ATOM 696 O O . LEU A 1 88 ? -1.449 5.643 29.300 1.00 28.19 116 LEU A O 1
ATOM 701 N N . HIS A 1 89 ? -0.821 7.326 27.908 1.00 25.08 117 HIS A N 1
ATOM 702 C CA A HIS A 1 89 ? 0.559 6.917 28.001 0.50 26.08 117 HIS A CA 1
ATOM 703 C CA B HIS A 1 89 ? 0.612 7.034 27.723 0.50 28.93 117 HIS A CA 1
ATOM 704 C C . HIS A 1 89 ? 1.422 8.019 28.580 1.00 23.21 117 HIS A C 1
ATOM 705 O O . HIS A 1 89 ? 1.264 9.199 28.330 1.00 28.52 117 HIS A O 1
ATOM 718 N N . ILE A 1 90 ? 2.293 7.574 29.483 1.00 25.10 118 ILE A N 1
ATOM 719 C CA . ILE A 1 90 ? 3.239 8.461 30.179 1.00 24.62 118 ILE A CA 1
ATOM 720 C C . ILE A 1 90 ? 4.634 7.905 29.939 1.00 22.43 118 ILE A C 1
ATOM 721 O O . ILE A 1 90 ? 4.865 6.713 30.147 1.00 23.49 118 ILE A O 1
ATOM 726 N N . THR A 1 91 ? 5.542 8.766 29.476 1.00 20.25 119 THR A N 1
ATOM 727 C CA . THR A 1 91 ? 6.962 8.445 29.404 1.00 18.24 119 THR A CA 1
ATOM 728 C C . THR A 1 91 ? 7.742 9.428 30.276 1.00 16.91 119 THR A C 1
ATOM 729 O O . THR A 1 91 ? 7.539 10.638 30.187 1.00 19.76 119 THR A O 1
ATOM 733 N N . VAL A 1 92 ? 8.599 8.902 31.140 1.00 18.67 120 VAL A N 1
ATOM 734 C CA . VAL A 1 92 ? 9.481 9.735 31.956 1.00 18.37 120 VAL A CA 1
ATOM 735 C C . VAL A 1 92 ? 10.913 9.261 31.736 1.00 16.71 120 VAL A C 1
ATOM 736 O O . VAL A 1 92 ? 11.211 8.082 31.930 1.00 18.93 120 VAL A O 1
ATOM 740 N N . ILE A 1 93 ? 11.787 10.166 31.301 1.00 14.88 121 ILE A N 1
ATOM 741 C CA . ILE A 1 93 ? 13.153 9.817 30.957 1.00 14.78 121 ILE A CA 1
ATOM 742 C C . ILE A 1 93 ? 14.077 10.614 31.860 1.00 14.60 121 ILE A C 1
ATOM 743 O O . ILE A 1 93 ? 13.905 11.817 32.044 1.00 14.89 121 ILE A O 1
ATOM 748 N N . GLY A 1 94 ? 15.048 9.923 32.436 1.00 15.06 122 GLY A N 1
ATOM 749 C CA . GLY A 1 94 ? 16.072 10.542 33.266 1.00 14.38 122 GLY A CA 1
ATOM 750 C C . GLY A 1 94 ? 17.412 10.538 32.549 1.00 12.88 122 GLY A C 1
ATOM 751 O O . GLY A 1 94 ? 17.807 9.520 31.974 1.00 15.36 122 GLY A O 1
ATOM 752 N N . TYR A 1 95 ? 18.101 11.677 32.601 1.00 13.31 123 TYR A N 1
ATOM 753 C CA . TYR A 1 95 ? 19.382 11.873 31.930 1.00 13.27 123 TYR A CA 1
ATOM 754 C C . TYR A 1 95 ? 20.424 12.430 32.879 1.00 13.17 123 TYR A C 1
ATOM 755 O O . TYR A 1 95 ? 20.101 13.144 33.831 1.00 14.16 123 TYR A O 1
ATOM 764 N N . ILE A 1 96 ? 21.683 12.138 32.580 1.00 13.31 124 ILE A N 1
ATOM 765 C CA . ILE A 1 96 ? 22.803 12.874 33.123 1.00 14.31 124 ILE A CA 1
ATOM 766 C C . ILE A 1 96 ? 23.684 13.309 31.952 1.00 15.05 124 ILE A C 1
ATOM 767 O O . ILE A 1 96 ? 24.145 12.471 31.159 1.00 16.47 124 ILE A O 1
ATOM 772 N N . ASP A 1 97 ? 23.897 14.616 31.824 1.00 15.44 125 ASP A N 1
ATOM 773 C CA . ASP A 1 97 ? 24.683 15.180 30.712 1.00 16.93 125 ASP A CA 1
ATOM 774 C C . ASP A 1 97 ? 24.236 14.603 29.363 1.00 16.81 125 ASP A C 1
ATOM 775 O O . ASP A 1 97 ? 25.061 14.191 28.547 1.00 18.55 125 ASP A O 1
ATOM 780 N N . ASP A 1 98 ? 22.921 14.592 29.150 1.00 16.76 126 ASP A N 1
ATOM 781 C CA . ASP A 1 98 ? 22.281 14.169 27.887 1.00 15.76 126 ASP A CA 1
ATOM 782 C C . ASP A 1 98 ? 22.289 12.677 27.604 1.00 15.96 126 ASP A C 1
ATOM 783 O O . ASP A 1 98 ? 21.699 12.250 26.619 1.00 17.41 126 ASP A O 1
ATOM 788 N N . LYS A 1 99 ? 22.904 11.882 28.475 1.00 15.07 127 LYS A N 1
ATOM 789 C CA . LYS A 1 99 ? 22.837 10.436 28.363 1.00 15.98 127 LYS A CA 1
ATOM 790 C C . LYS A 1 99 ? 21.623 9.932 29.147 1.00 14.31 127 LYS A C 1
ATOM 791 O O . LYS A 1 99 ? 21.434 10.299 30.306 1.00 15.84 127 LYS A O 1
ATOM 797 N N . GLU A 1 100 ? 20.813 9.084 28.513 1.00 14.58 128 GLU A N 1
ATOM 798 C CA . GLU A 1 100 ? 19.663 8.504 29.172 1.00 15.03 128 GLU A CA 1
ATOM 799 C C . GLU A 1 100 ? 20.151 7.481 30.175 1.00 16.41 128 GLU A C 1
ATOM 800 O O . GLU A 1 100 ? 20.905 6.576 29.813 1.00 18.83 128 GLU A O 1
ATOM 806 N N . VAL A 1 101 ? 19.718 7.616 31.432 1.00 15.82 129 VAL A N 1
ATOM 807 C CA . VAL A 1 101 ? 20.148 6.682 32.459 1.00 15.91 129 VAL A CA 1
ATOM 808 C C . VAL A 1 101 ? 19.029 5.780 32.981 1.00 16.01 129 VAL A C 1
ATOM 809 O O . VAL A 1 101 ? 19.302 4.676 33.432 1.00 21.63 129 VAL A O 1
ATOM 813 N N . ASN A 1 102 ? 17.785 6.252 32.923 1.00 15.00 130 ASN A N 1
ATOM 814 C CA . ASN A 1 102 ? 16.599 5.443 33.235 1.00 14.99 130 ASN A CA 1
ATOM 815 C C . ASN A 1 102 ? 15.398 5.972 32.469 1.00 15.08 130 ASN A C 1
ATOM 816 O O . ASN A 1 102 ? 15.386 7.113 32.007 1.00 18.43 130 ASN A O 1
ATOM 821 N N . ARG A 1 103 ? 14.398 5.118 32.326 1.00 16.32 131 ARG A N 1
ATOM 822 C CA . ARG A 1 103 ? 13.210 5.442 31.592 1.00 20.63 131 ARG A CA 1
ATOM 823 C C . ARG A 1 103 ? 12.068 4.652 32.188 1.00 19.15 131 ARG A C 1
ATOM 824 O O . ARG A 1 103 ? 12.203 3.476 32.484 1.00 22.16 131 ARG A O 1
ATOM 832 N N . LEU A 1 104 ? 10.933 5.312 32.327 1.00 18.60 132 LEU A N 1
ATOM 833 C CA . LEU A 1 104 ? 9.704 4.659 32.712 1.00 22.56 132 LEU A CA 1
ATOM 834 C C . LEU A 1 104 ? 8.722 4.848 31.567 1.00 18.43 132 LEU A C 1
ATOM 835 O O . LEU A 1 104 ? 8.577 5.949 31.028 1.00 22.22 132 LEU A O 1
ATOM 840 N N . GLU A 1 105 ? 8.074 3.763 31.172 1.00 24.80 133 GLU A N 1
ATOM 841 C CA . GLU A 1 105 ? 6.997 3.833 30.209 1.00 24.43 133 GLU A CA 1
ATOM 842 C C . GLU A 1 105 ? 5.778 3.196 30.850 1.00 26.30 133 GLU A C 1
ATOM 843 O O . GLU A 1 105 ? 5.836 2.080 31.346 1.00 25.27 133 GLU A O 1
ATOM 849 N N . LYS A 1 106 ? 4.681 3.944 30.850 1.00 22.93 134 LYS A N 1
ATOM 850 C CA . LYS A 1 106 ? 3.461 3.525 31.498 1.00 27.31 134 LYS A CA 1
ATOM 851 C C . LYS A 1 106 ? 2.304 3.696 30.539 1.00 24.07 134 LYS A C 1
ATOM 852 O O . LYS A 1 106 ? 2.247 4.678 29.790 1.00 26.44 134 LYS A O 1
ATOM 858 N N . GLU A 1 107 ? 1.386 2.738 30.589 1.00 27.58 135 GLU A N 1
ATOM 859 C CA . GLU A 1 107 ? 0.138 2.805 29.860 1.00 29.79 135 GLU A CA 1
ATOM 860 C C . GLU A 1 107 ? -1.001 2.548 30.840 1.00 24.48 135 GLU A C 1
ATOM 861 O O . GLU A 1 107 ? -0.985 1.551 31.564 1.00 30.23 135 GLU A O 1
ATOM 867 N N . TYR A 1 108 ? -1.978 3.450 30.872 1.00 26.38 136 TYR A N 1
ATOM 868 C CA . TYR A 1 108 ? -3.106 3.320 31.788 1.00 26.36 136 TYR A CA 1
ATOM 869 C C . TYR A 1 108 ? -4.398 3.305 30.998 1.00 28.68 136 TYR A C 1
ATOM 870 O O . TYR A 1 108 ? -4.548 4.070 30.056 1.00 31.23 136 TYR A O 1
ATOM 879 N N . ILE A 1 109 ? -5.317 2.419 31.388 1.00 31.16 137 ILE A N 1
ATOM 880 C CA . ILE A 1 109 ? -6.628 2.296 30.751 1.00 31.63 137 ILE A CA 1
ATOM 881 C C . ILE A 1 109 ? -7.680 2.144 31.860 1.00 25.97 137 ILE A C 1
ATOM 882 O O . ILE A 1 109 ? -7.642 1.199 32.649 1.00 31.34 137 ILE A O 1
ATOM 887 N N . THR A 1 110 ? -8.622 3.078 31.917 1.00 30.63 138 THR A N 1
ATOM 888 C CA . THR A 1 110 ? -9.627 3.054 32.976 1.00 28.08 138 THR A CA 1
ATOM 889 C C . THR A 1 110 ? -10.580 1.875 32.779 1.00 28.19 138 THR A C 1
ATOM 890 O O . THR A 1 110 ? -10.841 1.458 31.641 1.00 33.38 138 THR A O 1
ATOM 894 N N . ASP A 1 111 ? -11.061 1.323 33.893 1.00 32.54 139 ASP A N 1
ATOM 895 C CA . ASP A 1 111 ? -11.947 0.152 33.868 1.00 32.86 139 ASP A CA 1
ATOM 896 C C . ASP A 1 111 ? -13.328 0.432 34.479 1.00 32.42 139 ASP A C 1
ATOM 897 O O . ASP A 1 111 ? -14.112 -0.495 34.690 1.00 40.17 139 ASP A O 1
ATOM 902 N N . GLY A 1 112 ? -13.625 1.703 34.754 1.00 36.36 140 GLY A N 1
ATOM 903 C CA . GLY A 1 112 ? -14.921 2.088 35.314 1.00 38.77 140 GLY A CA 1
ATOM 904 C C . GLY A 1 112 ? -14.861 2.370 36.801 1.00 42.98 140 GLY A C 1
ATOM 905 O O . GLY A 1 112 ? -15.708 3.081 37.330 1.00 39.42 140 GLY A O 1
ATOM 906 N N . ASN A 1 113 ? -13.878 1.784 37.479 1.00 36.88 141 ASN A N 1
ATOM 907 C CA . ASN A 1 113 ? -13.605 2.110 38.865 1.00 34.75 141 ASN A CA 1
ATOM 908 C C . ASN A 1 113 ? -12.665 3.304 38.908 1.00 34.32 141 ASN A C 1
ATOM 909 O O . ASN A 1 113 ? -12.069 3.675 37.894 1.00 35.81 141 ASN A O 1
ATOM 914 N N . THR A 1 114 ? -12.534 3.896 40.087 1.00 31.39 142 THR A N 1
ATOM 915 C CA A THR A 1 114 ? -11.591 4.974 40.335 0.50 29.59 142 THR A CA 1
ATOM 916 C CA B THR A 1 114 ? -11.600 5.002 40.247 0.50 31.03 142 THR A CA 1
ATOM 917 C C . THR A 1 114 ? -10.182 4.499 40.003 1.00 28.43 142 THR A C 1
ATOM 918 O O . THR A 1 114 ? -9.799 3.403 40.430 1.00 29.45 142 THR A O 1
ATOM 925 N N . LEU A 1 115 ? -9.412 5.301 39.273 1.00 27.27 143 LEU A N 1
ATOM 926 C CA . LEU A 1 115 ? -8.024 4.950 38.943 1.00 25.54 143 LEU A CA 1
ATOM 927 C C . LEU A 1 115 ? -7.078 5.852 39.731 1.00 23.47 143 LEU A C 1
ATOM 928 O O . LEU A 1 115 ? -7.201 7.068 39.676 1.00 21.46 143 LEU A O 1
ATOM 933 N N . ILE A 1 116 ? -6.178 5.229 40.486 1.00 22.34 144 ILE A N 1
ATOM 934 C CA A ILE A 1 116 ? -5.103 5.929 41.180 0.50 20.12 144 ILE A CA 1
ATOM 935 C CA B ILE A 1 116 ? -5.093 5.935 41.163 0.50 20.76 144 ILE A CA 1
ATOM 936 C C . ILE A 1 116 ? -3.834 5.097 41.035 1.00 18.77 144 ILE A C 1
ATOM 937 O O . ILE A 1 116 ? -3.765 3.961 41.528 1.00 20.73 144 ILE A O 1
ATOM 946 N N . GLU A 1 117 ? -2.832 5.653 40.361 1.00 18.94 145 GLU A N 1
ATOM 947 C CA . GLU A 1 117 ? -1.581 4.948 40.188 1.00 20.33 145 GLU A CA 1
ATOM 948 C C . GLU A 1 117 ? -0.443 5.911 40.458 1.00 19.69 145 GLU A C 1
ATOM 949 O O . GLU A 1 117 ? -0.612 7.118 40.342 1.00 21.13 145 GLU A O 1
ATOM 955 N N . THR A 1 118 ? 0.709 5.370 40.826 1.00 18.35 146 THR A N 1
ATOM 956 C CA . THR A 1 118 ? 1.873 6.202 41.104 1.00 17.30 146 THR A CA 1
ATOM 957 C C . THR A 1 118 ? 3.096 5.644 40.394 1.00 18.71 146 THR A C 1
ATOM 958 O O . THR A 1 118 ? 3.129 4.474 39.999 1.00 20.59 146 THR A O 1
ATOM 962 N N . PHE A 1 119 ? 4.109 6.487 40.254 1.00 20.82 147 PHE A N 1
ATOM 963 C CA . PHE A 1 119 ? 5.341 6.067 39.636 1.00 21.15 147 PHE A CA 1
ATOM 964 C C . PHE A 1 119 ? 6.488 6.871 40.183 1.00 22.11 147 PHE A C 1
ATOM 965 O O . PHE A 1 119 ? 6.286 7.957 40.762 1.00 19.68 147 PHE A O 1
ATOM 973 N N . SER A 1 120 ? 7.689 6.338 39.995 1.00 20.52 148 SER A N 1
ATOM 974 C CA . SER A 1 120 ? 8.895 7.039 40.394 1.00 19.89 148 SER A CA 1
ATOM 975 C C . SER A 1 120 ? 10.030 6.659 39.471 1.00 19.61 148 SER A C 1
ATOM 976 O O . SER A 1 120 ? 10.142 5.509 39.065 1.00 24.08 148 SER A O 1
ATOM 979 N N . VAL A 1 121 ? 10.852 7.640 39.136 1.00 20.11 149 VAL A N 1
ATOM 980 C CA . VAL A 1 121 ? 12.094 7.381 38.423 1.00 21.04 149 VAL A CA 1
ATOM 981 C C . VAL A 1 121 ? 13.162 8.339 38.900 1.00 19.02 149 VAL A C 1
ATOM 982 O O . VAL A 1 121 ? 12.876 9.469 39.287 1.00 20.79 149 VAL A O 1
ATOM 986 N N . SER A 1 122 ? 14.403 7.876 38.885 1.00 17.81 150 SER A N 1
ATOM 987 C CA . SER A 1 122 ? 15.509 8.722 39.275 1.00 16.88 150 SER A CA 1
ATOM 988 C C . SER A 1 122 ? 16.674 8.545 38.326 1.00 15.78 150 SER A C 1
ATOM 989 O O . SER A 1 122 ? 16.653 7.678 37.435 1.00 18.26 150 SER A O 1
ATOM 992 N N . THR A 1 123 ? 17.704 9.351 38.549 1.00 15.12 151 THR A N 1
ATOM 993 C CA . THR A 1 123 ? 18.917 9.283 37.750 1.00 15.30 151 THR A CA 1
ATOM 994 C C . THR A 1 123 ? 20.020 8.448 38.435 1.00 18.22 151 THR A C 1
ATOM 995 O O . THR A 1 123 ? 21.156 8.452 37.996 1.00 21.40 151 THR A O 1
ATOM 999 N N . LYS A 1 124 ? 19.685 7.732 39.503 1.00 17.45 152 LYS A N 1
ATOM 1000 C CA . LYS A 1 124 ? 20.616 6.764 40.100 1.00 21.06 152 LYS A CA 1
ATOM 1001 C C . LYS A 1 124 ? 20.684 5.503 39.241 1.00 23.55 152 LYS A C 1
ATOM 1002 O O . LYS A 1 124 ? 19.653 5.010 38.774 1.00 21.17 152 LYS A O 1
ATOM 1008 N N . GLU A 1 125 ? 21.889 4.961 39.076 1.00 26.91 153 GLU A N 1
ATOM 1009 C CA . GLU A 1 125 ? 22.092 3.711 38.329 1.00 29.18 153 GLU A CA 1
ATOM 1010 C C . GLU A 1 125 ? 21.373 2.558 39.033 1.00 30.67 153 GLU A C 1
ATOM 1011 O O . GLU A 1 125 ? 21.647 2.279 40.205 1.00 39.13 153 GLU A O 1
ATOM 1013 N N . ILE A 1 126 ? 20.433 1.924 38.328 1.00 40.24 154 ILE A N 1
ATOM 1014 C CA . ILE A 1 126 ? 19.689 0.770 38.848 1.00 46.46 154 ILE A CA 1
ATOM 1015 C C . ILE A 1 126 ? 20.419 -0.514 38.455 1.00 54.76 154 ILE A C 1
ATOM 1016 O O . ILE A 1 126 ? 20.757 -1.346 39.303 1.00 58.77 154 ILE A O 1
ATOM 1019 N N . ASP B 1 4 ? -15.789 8.329 43.853 1.00 45.94 32 ASP B N 1
ATOM 1020 C CA . ASP B 1 4 ? -14.948 9.311 44.595 1.00 35.22 32 ASP B CA 1
ATOM 1021 C C . ASP B 1 4 ? -13.683 8.648 45.144 1.00 31.35 32 ASP B C 1
ATOM 1022 O O . ASP B 1 4 ? -13.694 7.484 45.531 1.00 31.24 32 ASP B O 1
ATOM 1024 N N . PHE B 1 5 ? -12.591 9.404 45.183 1.00 28.02 33 PHE B N 1
ATOM 1025 C CA . PHE B 1 5 ? -11.312 8.883 45.655 1.00 22.39 33 PHE B CA 1
ATOM 1026 C C . PHE B 1 5 ? -11.317 8.702 47.170 1.00 23.53 33 PHE B C 1
ATOM 1027 O O . PHE B 1 5 ? -11.977 9.473 47.886 1.00 25.19 33 PHE B O 1
ATOM 1035 N N . GLN B 1 6 ? -10.574 7.699 47.645 1.00 22.23 34 GLN B N 1
ATOM 1036 C CA A GLN B 1 6 ? -10.311 7.510 49.073 0.50 21.92 34 GLN B CA 1
ATOM 1037 C CA B GLN B 1 6 ? -10.335 7.532 49.079 0.50 21.64 34 GLN B CA 1
ATOM 1038 C C . GLN B 1 6 ? -9.215 8.488 49.486 1.00 19.81 34 GLN B C 1
ATOM 1039 O O . GLN B 1 6 ? -8.069 8.346 49.050 1.00 19.77 34 GLN B O 1
ATOM 1050 N N . THR B 1 7 ? -9.556 9.459 50.327 1.00 19.25 35 THR B N 1
ATOM 1051 C CA . THR B 1 7 ? -8.635 10.517 50.702 1.00 19.25 35 THR B CA 1
ATOM 1052 C C . THR B 1 7 ? -8.440 10.602 52.204 1.00 17.76 35 THR B C 1
ATOM 1053 O O . THR B 1 7 ? -9.225 10.062 52.976 1.00 22.16 35 THR B O 1
ATOM 1057 N N . GLY B 1 8 ? -7.384 11.283 52.619 1.00 15.75 36 GLY B N 1
ATOM 1058 C CA . GLY B 1 8 ? -7.165 11.558 54.019 1.00 17.65 36 GLY B CA 1
ATOM 1059 C C . GLY B 1 8 ? -6.002 12.512 54.179 1.00 16.18 36 GLY B C 1
ATOM 1060 O O . GLY B 1 8 ? -5.429 12.969 53.197 1.00 15.24 36 GLY B O 1
ATOM 1061 N N . ILE B 1 9 ? -5.628 12.769 55.425 1.00 17.67 37 ILE B N 1
ATOM 1062 C CA . ILE B 1 9 ? -4.412 13.510 55.728 1.00 17.23 37 ILE B CA 1
ATOM 1063 C C . ILE B 1 9 ? -3.226 12.566 55.598 1.00 15.09 37 ILE B C 1
ATOM 1064 O O . ILE B 1 9 ? -3.078 11.635 56.381 1.00 17.57 37 ILE B O 1
ATOM 1069 N N . HIS B 1 10 ? -2.409 12.796 54.578 1.00 15.02 38 HIS B N 1
ATOM 1070 C CA . HIS B 1 10 ? -1.165 12.068 54.429 1.00 15.05 38 HIS B CA 1
ATOM 1071 C C . HIS B 1 10 ? -0.073 12.814 55.176 1.00 16.39 38 HIS B C 1
ATOM 1072 O O . HIS B 1 10 ? -0.056 14.040 55.194 1.00 18.86 38 HIS B O 1
ATOM 1079 N N . LYS B 1 11 ? 0.814 12.066 55.808 1.00 16.15 39 LYS B N 1
ATOM 1080 C CA . LYS B 1 11 ? 1.849 12.645 56.656 1.00 14.38 39 LYS B CA 1
ATOM 1081 C C . LYS B 1 11 ? 3.095 11.814 56.612 1.00 15.45 39 LYS B C 1
ATOM 1082 O O . LYS B 1 11 ? 3.016 10.589 56.634 1.00 15.86 39 LYS B O 1
ATOM 1087 N N . ILE B 1 12 ? 4.236 12.492 56.537 1.00 15.41 40 ILE B N 1
ATOM 1088 C CA . ILE B 1 12 ? 5.538 11.863 56.615 1.00 14.57 40 ILE B CA 1
ATOM 1089 C C . ILE B 1 12 ? 6.340 12.500 57.725 1.00 14.52 40 ILE B C 1
ATOM 1090 O O . ILE B 1 12 ? 6.374 13.725 57.853 1.00 16.17 40 ILE B O 1
ATOM 1095 N N . VAL B 1 13 ? 6.917 11.639 58.561 1.00 14.16 41 VAL B N 1
ATOM 1096 C CA . VAL B 1 13 ? 7.746 12.044 59.670 1.00 13.91 41 VAL B CA 1
ATOM 1097 C C . VAL B 1 13 ? 9.154 11.476 59.435 1.00 14.87 41 VAL B C 1
ATOM 1098 O O . VAL B 1 13 ? 9.298 10.313 59.089 1.00 14.40 41 VAL B O 1
ATOM 1102 N N . ILE B 1 14 ? 10.179 12.302 59.608 1.00 14.32 42 ILE B N 1
ATOM 1103 C CA . ILE B 1 14 ? 11.561 11.865 59.525 1.00 15.36 42 ILE B CA 1
ATOM 1104 C C . ILE B 1 14 ? 12.255 12.156 60.840 1.00 15.79 42 ILE B C 1
ATOM 1105 O O . ILE B 1 14 ? 12.129 13.256 61.390 1.00 16.91 42 ILE B O 1
ATOM 1110 N N . GLN B 1 15 ? 12.975 11.156 61.335 1.00 14.49 43 GLN B N 1
ATOM 1111 C CA . GLN B 1 15 ? 13.781 11.241 62.559 1.00 14.21 43 GLN B CA 1
ATOM 1112 C C . GLN B 1 15 ? 15.214 10.844 62.250 1.00 15.14 43 GLN B C 1
ATOM 1113 O O . GLN B 1 15 ? 15.442 9.796 61.653 1.00 16.61 43 GLN B O 1
ATOM 1119 N N . GLN B 1 16 ? 16.169 11.690 62.616 1.00 14.24 44 GLN B N 1
ATOM 1120 C CA . GLN B 1 16 ? 17.582 11.378 62.433 1.00 14.02 44 GLN B CA 1
ATOM 1121 C C . GLN B 1 16 ? 18.323 11.460 63.743 1.00 14.45 44 GLN B C 1
ATOM 1122 O O . GLN B 1 16 ? 17.960 12.240 64.641 1.00 14.93 44 GLN B O 1
ATOM 1128 N N . SER B 1 17 ? 19.396 10.691 63.831 1.00 14.40 45 SER B N 1
ATOM 1129 C CA . SER B 1 17 ? 20.270 10.756 64.967 1.00 15.07 45 SER B CA 1
ATOM 1130 C C . SER B 1 17 ? 21.627 10.178 64.648 1.00 14.69 45 SER B C 1
ATOM 1131 O O . SER B 1 17 ? 21.804 9.479 63.649 1.00 15.18 45 SER B O 1
ATOM 1134 N N . GLY B 1 18 ? 22.573 10.464 65.537 1.00 14.99 46 GLY B N 1
ATOM 1135 C CA . GLY B 1 18 ? 23.923 9.960 65.449 1.00 14.45 46 GLY B CA 1
ATOM 1136 C C . GLY B 1 18 ? 24.895 11.103 65.279 1.00 16.07 46 GLY B C 1
ATOM 1137 O O . GLY B 1 18 ? 24.757 12.171 65.904 1.00 18.13 46 GLY B O 1
ATOM 1138 N N . ASP B 1 19 ? 25.851 10.915 64.383 1.00 17.76 47 ASP B N 1
ATOM 1139 C CA . ASP B 1 19 ? 26.834 11.932 64.052 1.00 16.80 47 ASP B CA 1
ATOM 1140 C C . ASP B 1 19 ? 26.247 12.853 62.982 1.00 17.12 47 ASP B C 1
ATOM 1141 O O . ASP B 1 19 ? 26.741 12.951 61.857 1.00 17.64 47 ASP B O 1
ATOM 1146 N N . THR B 1 20 ? 25.201 13.562 63.353 1.00 16.07 48 THR B N 1
ATOM 1147 C CA . THR B 1 20 ? 24.427 14.311 62.381 1.00 17.22 48 THR B CA 1
ATOM 1148 C C . THR B 1 20 ? 25.229 15.410 61.674 1.00 18.29 48 THR B C 1
ATOM 1149 O O . THR B 1 20 ? 24.951 15.723 60.522 1.00 20.11 48 THR B O 1
ATOM 1153 N N . ASP B 1 21 ? 26.217 15.997 62.344 1.00 18.03 49 ASP B N 1
ATOM 1154 C CA . ASP B 1 21 ? 27.035 17.016 61.711 1.00 19.15 49 ASP B CA 1
ATOM 1155 C C . ASP B 1 21 ? 27.969 16.465 60.624 1.00 17.89 49 ASP B C 1
ATOM 1156 O O . ASP B 1 21 ? 28.548 17.243 59.863 1.00 22.89 49 ASP B O 1
ATOM 1161 N N . SER B 1 22 ? 28.115 15.140 60.542 1.00 17.76 50 SER B N 1
ATOM 1162 C CA . SER B 1 22 ? 28.992 14.505 59.553 1.00 17.97 50 SER B CA 1
ATOM 1163 C C . SER B 1 22 ? 28.272 14.088 58.275 1.00 16.94 50 SER B C 1
ATOM 1164 O O . SER B 1 22 ? 28.917 13.609 57.332 1.00 18.70 50 SER B O 1
ATOM 1167 N N . PHE B 1 23 ? 26.952 14.274 58.237 1.00 16.38 51 PHE B N 1
ATOM 1168 C CA . PHE B 1 23 ? 26.141 13.861 57.083 1.00 15.29 51 PHE B CA 1
ATOM 1169 C C . PHE B 1 23 ? 25.339 15.031 56.569 1.00 15.79 51 PHE B C 1
ATOM 1170 O O . PHE B 1 23 ? 24.849 15.855 57.343 1.00 18.19 51 PHE B O 1
ATOM 1178 N N . GLU B 1 24 ? 25.187 15.077 55.260 1.00 15.62 52 GLU B N 1
ATOM 1179 C CA . GLU B 1 24 ? 24.267 15.993 54.614 1.00 17.24 52 GLU B CA 1
ATOM 1180 C C . GLU B 1 24 ? 23.029 15.189 54.232 1.00 16.48 52 GLU B C 1
ATOM 1181 O O . GLU B 1 24 ? 23.108 14.256 53.423 1.00 17.70 52 GLU B O 1
ATOM 1187 N N . VAL B 1 25 ? 21.894 15.543 54.840 1.00 16.96 53 VAL B N 1
ATOM 1188 C CA . VAL B 1 25 ? 20.631 14.854 54.581 1.00 18.24 53 VAL B CA 1
ATOM 1189 C C . VAL B 1 25 ? 19.675 15.854 53.910 1.00 18.00 53 VAL B C 1
ATOM 1190 O O . VAL B 1 25 ? 19.358 16.884 54.510 1.00 20.02 53 VAL B O 1
ATOM 1194 N N . SER B 1 26 ? 19.282 15.558 52.667 1.00 18.62 54 SER B N 1
ATOM 1195 C CA . SER B 1 26 ? 18.345 16.374 51.876 1.00 18.30 54 SER B CA 1
ATOM 1196 C C . SER B 1 26 ? 17.084 15.568 51.639 1.00 18.38 54 SER B C 1
ATOM 1197 O O . SER B 1 26 ? 17.160 14.365 51.382 1.00 20.73 54 SER B O 1
ATOM 1200 N N . VAL B 1 27 ? 15.930 16.217 51.716 1.00 15.62 55 VAL B N 1
ATOM 1201 C CA . VAL B 1 27 ? 14.675 15.580 51.344 1.00 15.83 55 VAL B CA 1
ATOM 1202 C C . VAL B 1 27 ? 13.853 16.469 50.443 1.00 15.84 55 VAL B C 1
ATOM 1203 O O . VAL B 1 27 ? 13.904 17.699 50.547 1.00 16.25 55 VAL B O 1
ATOM 1207 N N . SER B 1 28 ? 13.097 15.823 49.570 1.00 14.79 56 SER B N 1
ATOM 1208 C CA . SER B 1 28 ? 12.113 16.467 48.719 1.00 15.29 56 SER B CA 1
ATOM 1209 C C . SER B 1 28 ? 10.796 15.760 48.987 1.00 16.09 56 SER B C 1
ATOM 1210 O O . SER B 1 28 ? 10.762 14.530 49.030 1.00 19.03 56 SER B O 1
ATOM 1213 N N . ILE B 1 29 ? 9.733 16.531 49.200 1.00 14.75 57 ILE B N 1
ATOM 1214 C CA . ILE B 1 29 ? 8.424 15.990 49.559 1.00 15.32 57 ILE B CA 1
ATOM 1215 C C . ILE B 1 29 ? 7.350 16.597 48.658 1.00 14.49 57 ILE B C 1
ATOM 1216 O O . ILE B 1 29 ? 7.383 17.788 48.334 1.00 13.86 57 ILE B O 1
ATOM 1221 N N . GLY B 1 30 ? 6.410 15.763 48.239 1.00 13.76 58 GLY B N 1
ATOM 1222 C CA . GLY B 1 30 ? 5.256 16.236 47.515 1.00 14.20 58 GLY B CA 1
ATOM 1223 C C . GLY B 1 30 ? 4.119 15.235 47.654 1.00 14.60 58 GLY B C 1
ATOM 1224 O O . GLY B 1 30 ? 4.314 14.092 48.088 1.00 16.48 58 GLY B O 1
ATOM 1225 N N . GLY B 1 31 ? 2.922 15.672 47.302 1.00 13.20 59 GLY B N 1
ATOM 1226 C CA . GLY B 1 31 ? 1.765 14.791 47.316 1.00 14.10 59 GLY B CA 1
ATOM 1227 C C . GLY B 1 31 ? 0.791 15.185 46.248 1.00 13.03 59 GLY B C 1
ATOM 1228 O O . GLY B 1 31 ? 1.066 16.091 45.443 1.00 13.28 59 GLY B O 1
ATOM 1229 N N . ALA B 1 32 ? -0.347 14.493 46.220 1.00 13.41 60 ALA B N 1
ATOM 1230 C CA . ALA B 1 32 ? -1.333 14.739 45.180 1.00 13.56 60 ALA B CA 1
ATOM 1231 C C . ALA B 1 32 ? -2.739 14.580 45.714 1.00 13.28 60 ALA B C 1
ATOM 1232 O O . ALA B 1 32 ? -3.003 13.781 46.632 1.00 13.30 60 ALA B O 1
ATOM 1234 N N . ASP B 1 33 ? -3.620 15.376 45.125 1.00 14.63 61 ASP B N 1
ATOM 1235 C CA . ASP B 1 33 ? -5.068 15.225 45.289 1.00 15.11 61 ASP B CA 1
ATOM 1236 C C . ASP B 1 33 ? -5.711 15.344 43.924 1.00 16.98 61 ASP B C 1
ATOM 1237 O O . ASP B 1 33 ? -5.015 15.431 42.919 1.00 16.97 61 ASP B O 1
ATOM 1242 N N . LYS B 1 34 ? -7.035 15.318 43.846 1.00 18.48 62 LYS B N 1
ATOM 1243 C CA . LYS B 1 34 ? -7.647 15.243 42.522 1.00 20.26 62 LYS B CA 1
ATOM 1244 C C . LYS B 1 34 ? -7.466 16.535 41.718 1.00 19.29 62 LYS B C 1
ATOM 1245 O O . LYS B 1 34 ? -7.729 16.547 40.518 1.00 24.67 62 LYS B O 1
ATOM 1251 N N . GLY B 1 35 ? -7.004 17.610 42.366 1.00 18.32 63 GLY B N 1
ATOM 1252 C CA . GLY B 1 35 ? -6.723 18.858 41.671 1.00 20.67 63 GLY B CA 1
ATOM 1253 C C . GLY B 1 35 ? -5.304 19.029 41.159 1.00 21.09 63 GLY B C 1
ATOM 1254 O O . GLY B 1 35 ? -5.015 19.932 40.392 1.00 25.34 63 GLY B O 1
ATOM 1255 N N . GLY B 1 36 ? -4.400 18.166 41.575 1.00 17.05 64 GLY B N 1
ATOM 1256 C CA . GLY B 1 36 ? -2.995 18.381 41.290 1.00 18.15 64 GLY B CA 1
ATOM 1257 C C . GLY B 1 36 ? -2.126 18.169 42.515 1.00 13.32 64 GLY B C 1
ATOM 1258 O O . GLY B 1 36 ? -2.512 17.468 43.458 1.00 15.68 64 GLY B O 1
ATOM 1259 N N . PRO B 1 37 ? -0.954 18.797 42.529 1.00 13.80 65 PRO B N 1
ATOM 1260 C CA . PRO B 1 37 ? -0.103 18.702 43.710 1.00 13.67 65 PRO B CA 1
ATOM 1261 C C . PRO B 1 37 ? -0.821 19.160 44.977 1.00 13.36 65 PRO B C 1
ATOM 1262 O O . PRO B 1 37 ? -1.532 20.162 44.962 1.00 13.88 65 PRO B O 1
ATOM 1266 N N . ALA B 1 38 ? -0.637 18.405 46.047 1.00 14.20 66 ALA B N 1
ATOM 1267 C CA . ALA B 1 38 ? -1.249 18.707 47.337 1.00 13.57 66 ALA B CA 1
ATOM 1268 C C . ALA B 1 38 ? -0.556 19.834 48.068 1.00 13.49 66 ALA B C 1
ATOM 1269 O O . ALA B 1 38 ? 0.671 19.899 48.132 1.00 14.33 66 ALA B O 1
ATOM 1271 N N . LYS B 1 39 ? -1.331 20.724 48.649 1.00 12.96 67 LYS B N 1
ATOM 1272 C CA A LYS B 1 39 ? -0.771 21.697 49.573 0.50 13.52 67 LYS B CA 1
ATOM 1273 C CA B LYS B 1 39 ? -0.767 21.696 49.568 0.50 13.26 67 LYS B CA 1
ATOM 1274 C C . LYS B 1 39 ? -0.115 20.965 50.733 1.00 13.35 67 LYS B C 1
ATOM 1275 O O . LYS B 1 39 ? -0.622 19.941 51.200 1.00 14.36 67 LYS B O 1
ATOM 1286 N N . LEU B 1 40 ? 1.014 21.498 51.189 1.00 13.23 68 LEU B N 1
ATOM 1287 C CA . LEU B 1 40 ? 1.802 20.906 52.256 1.00 13.54 68 LEU B CA 1
ATOM 1288 C C . LEU B 1 40 ? 1.883 21.829 53.443 1.00 13.70 68 LEU B C 1
ATOM 1289 O O . LEU B 1 40 ? 1.917 23.050 53.276 1.00 14.54 68 LEU B O 1
ATOM 1294 N N . TYR B 1 41 ? 1.961 21.212 54.630 1.00 12.82 69 TYR B N 1
ATOM 1295 C CA . TYR B 1 41 ? 1.938 21.914 55.915 1.00 15.22 69 TYR B CA 1
ATOM 1296 C C . TYR B 1 41 ? 3.022 21.352 56.816 1.00 15.56 69 TYR B C 1
ATOM 1297 O O . TYR B 1 41 ? 3.290 20.165 56.799 1.00 15.91 69 TYR B O 1
ATOM 1306 N N . ASN B 1 42 ? 3.636 22.202 57.618 1.00 18.23 70 ASN B N 1
ATOM 1307 C CA . ASN B 1 42 ? 4.672 21.763 58.552 1.00 21.22 70 ASN B CA 1
ATOM 1308 C C . ASN B 1 42 ? 4.040 21.255 59.852 1.00 24.26 70 ASN B C 1
ATOM 1309 O O . ASN B 1 42 ? 2.812 21.191 59.957 1.00 22.88 70 ASN B O 1
ATOM 1314 N N . ASP B 1 43 ? 4.890 20.911 60.828 1.00 29.78 71 ASP B N 1
ATOM 1315 C CA . ASP B 1 43 ? 4.465 20.387 62.129 1.00 30.62 71 ASP B CA 1
ATOM 1316 C C . ASP B 1 43 ? 3.575 21.343 62.937 1.00 33.79 71 ASP B C 1
ATOM 1317 O O . ASP B 1 43 ? 2.825 20.902 63.809 1.00 37.07 71 ASP B O 1
ATOM 1319 N N . LYS B 1 44 ? 3.686 22.641 62.660 1.00 30.66 72 LYS B N 1
ATOM 1320 C CA . LYS B 1 44 ? 2.856 23.672 63.284 1.00 29.79 72 LYS B CA 1
ATOM 1321 C C . LYS B 1 44 ? 1.552 23.950 62.529 1.00 31.84 72 LYS B C 1
ATOM 1322 O O . LYS B 1 44 ? 0.764 24.796 62.947 1.00 33.06 72 LYS B O 1
ATOM 1328 N N . GLY B 1 45 ? 1.334 23.276 61.405 1.00 30.07 73 GLY B N 1
ATOM 1329 C CA . GLY B 1 45 ? 0.125 23.497 60.617 1.00 30.02 73 GLY B CA 1
ATOM 1330 C C . GLY B 1 45 ? 0.217 24.681 59.663 1.00 24.91 73 GLY B C 1
ATOM 1331 O O . GLY B 1 45 ? -0.795 25.104 59.124 1.00 28.26 73 GLY B O 1
ATOM 1332 N N . GLU B 1 46 ? 1.425 25.199 59.442 1.00 23.19 74 GLU B N 1
ATOM 1333 C CA . GLU B 1 46 ? 1.647 26.313 58.517 1.00 23.11 74 GLU B CA 1
ATOM 1334 C C . GLU B 1 46 ? 1.835 25.818 57.081 1.00 20.36 74 GLU B C 1
ATOM 1335 O O . GLU B 1 46 ? 2.528 24.843 56.851 1.00 19.70 74 GLU B O 1
ATOM 1341 N N . TYR B 1 47 ? 1.251 26.527 56.124 1.00 18.74 75 TYR B N 1
ATOM 1342 C CA . TYR B 1 47 ? 1.429 26.221 54.709 1.00 16.09 75 TYR B CA 1
ATOM 1343 C C . TYR B 1 47 ? 2.857 26.472 54.257 1.00 17.54 75 TYR B C 1
ATOM 1344 O O . TYR B 1 47 ? 3.386 27.589 54.438 1.00 22.49 75 TYR B O 1
ATOM 1353 N N . ILE B 1 48 ? 3.471 25.446 53.656 1.00 17.26 76 ILE B N 1
ATOM 1354 C CA . ILE B 1 48 ? 4.856 25.532 53.230 1.00 17.50 76 ILE B CA 1
ATOM 1355 C C . ILE B 1 48 ? 5.076 25.424 51.710 1.00 20.61 76 ILE B C 1
ATOM 1356 O O . ILE B 1 48 ? 6.216 25.428 51.244 1.00 23.81 76 ILE B O 1
ATOM 1361 N N . GLY B 1 49 ? 3.994 25.323 50.948 1.00 16.03 77 GLY B N 1
ATOM 1362 C CA . GLY B 1 49 ? 4.067 25.212 49.502 1.00 15.37 77 GLY B CA 1
ATOM 1363 C C . GLY B 1 49 ? 3.355 23.972 49.034 1.00 13.97 77 GLY B C 1
ATOM 1364 O O . GLY B 1 49 ? 2.819 23.199 49.836 1.00 15.02 77 GLY B O 1
ATOM 1365 N N . ASP B 1 50 ? 3.326 23.781 47.722 1.00 13.51 78 ASP B N 1
ATOM 1366 C CA . ASP B 1 50 ? 2.899 22.482 47.188 1.00 13.91 78 ASP B CA 1
ATOM 1367 C C . ASP B 1 50 ? 4.064 21.661 46.634 1.00 14.05 78 ASP B C 1
ATOM 1368 O O . ASP B 1 50 ? 3.869 20.673 45.934 1.00 13.70 78 ASP B O 1
ATOM 1373 N N . SER B 1 51 ? 5.263 22.069 47.016 1.00 13.16 79 SER B N 1
ATOM 1374 C CA . SER B 1 51 ? 6.471 21.283 46.911 1.00 14.42 79 SER B CA 1
ATOM 1375 C C . SER B 1 51 ? 7.335 21.732 48.065 1.00 14.37 79 SER B C 1
ATOM 1376 O O . SER B 1 51 ? 7.227 22.848 48.533 1.00 16.31 79 SER B O 1
ATOM 1379 N N . TYR B 1 52 ? 8.206 20.862 48.530 1.00 16.71 80 TYR B N 1
ATOM 1380 C CA . TYR B 1 52 ? 9.055 21.188 49.643 1.00 14.75 80 TYR B CA 1
ATOM 1381 C C . TYR B 1 52 ? 10.352 20.419 49.578 1.00 14.59 80 TYR B C 1
ATOM 1382 O O . TYR B 1 52 ? 10.353 19.222 49.284 1.00 16.25 80 TYR B O 1
ATOM 1391 N N . SER B 1 53 ? 11.448 21.127 49.834 1.00 14.09 81 SER B N 1
ATOM 1392 C CA A SER B 1 53 ? 12.735 20.494 50.021 0.50 14.23 81 SER B CA 1
ATOM 1393 C CA B SER B 1 53 ? 12.760 20.525 49.996 0.50 15.51 81 SER B CA 1
ATOM 1394 C C . SER B 1 53 ? 13.475 21.164 51.165 1.00 16.05 81 SER B C 1
ATOM 1395 O O . SER B 1 53 ? 13.251 22.344 51.465 1.00 18.26 81 SER B O 1
ATOM 1400 N N . ALA B 1 54 ? 14.341 20.401 51.822 1.00 15.07 82 ALA B N 1
ATOM 1401 C CA . ALA B 1 54 ? 15.099 20.922 52.951 1.00 17.00 82 ALA B CA 1
ATOM 1402 C C . ALA B 1 54 ? 16.342 20.102 53.178 1.00 15.21 82 ALA B C 1
ATOM 1403 O O . ALA B 1 54 ? 16.357 18.913 52.914 1.00 16.41 82 ALA B O 1
ATOM 1405 N N . GLN B 1 55 ? 17.389 20.756 53.665 1.00 16.78 83 GLN B N 1
ATOM 1406 C CA . GLN B 1 55 ? 18.453 20.070 54.345 1.00 18.35 83 GLN B CA 1
ATOM 1407 C C . GLN B 1 55 ? 17.981 19.877 55.783 1.00 19.54 83 GLN B C 1
ATOM 1408 O O . GLN B 1 55 ? 17.684 20.863 56.464 1.00 24.70 83 GLN B O 1
ATOM 1414 N N . ILE B 1 56 ? 17.909 18.625 56.244 1.00 18.12 84 ILE B N 1
ATOM 1415 C CA A ILE B 1 56 ? 17.401 18.322 57.583 0.50 20.98 84 ILE B CA 1
ATOM 1416 C CA B ILE B 1 56 ? 17.399 18.320 57.585 0.50 21.06 84 ILE B CA 1
ATOM 1417 C C . ILE B 1 56 ? 18.496 18.549 58.610 1.00 18.63 84 ILE B C 1
ATOM 1418 O O . ILE B 1 56 ? 19.528 17.875 58.564 1.00 20.12 84 ILE B O 1
ATOM 1427 N N . ARG B 1 57 ? 18.267 19.493 59.526 1.00 19.14 85 ARG B N 1
ATOM 1428 C CA A ARG B 1 57 ? 19.260 19.888 60.525 0.50 21.16 85 ARG B CA 1
ATOM 1429 C CA B ARG B 1 57 ? 19.281 19.827 60.533 0.50 21.99 85 ARG B CA 1
ATOM 1430 C C . ARG B 1 57 ? 18.750 19.783 61.965 1.00 22.38 85 ARG B C 1
ATOM 1431 O O . ARG B 1 57 ? 19.431 20.206 62.894 1.00 29.04 85 ARG B O 1
ATOM 1446 N N . THR B 1 58 ? 17.549 19.244 62.133 1.00 19.53 86 THR B N 1
ATOM 1447 C CA . THR B 1 58 ? 16.951 18.998 63.431 1.00 18.98 86 THR B CA 1
ATOM 1448 C C . THR B 1 58 ? 16.787 17.480 63.621 1.00 18.59 86 THR B C 1
ATOM 1449 O O . THR B 1 58 ? 16.930 16.685 62.667 1.00 19.03 86 THR B O 1
ATOM 1453 N N . ALA B 1 59 ? 16.481 17.064 64.840 1.00 16.95 87 ALA B N 1
ATOM 1454 C CA . ALA B 1 59 ? 16.251 15.651 65.126 1.00 15.28 87 ALA B CA 1
ATOM 1455 C C . ALA B 1 59 ? 15.064 15.106 64.373 1.00 15.07 87 ALA B C 1
ATOM 1456 O O . ALA B 1 59 ? 15.072 13.953 63.954 1.00 16.76 87 ALA B O 1
ATOM 1458 N N . THR B 1 60 ? 14.025 15.923 64.213 1.00 15.49 88 THR B N 1
ATOM 1459 C CA . THR B 1 60 ? 12.812 15.450 63.581 1.00 17.36 88 THR B CA 1
ATOM 1460 C C . THR B 1 60 ? 12.209 16.525 62.730 1.00 16.78 88 THR B C 1
ATOM 1461 O O . THR B 1 60 ? 12.462 17.720 62.926 1.00 19.93 88 THR B O 1
ATOM 1478 N N . SER B 1 62 ? 8.308 16.942 60.196 1.00 16.62 90 SER B N 1
ATOM 1479 C CA . SER B 1 62 ? 7.138 16.343 59.628 1.00 19.02 90 SER B CA 1
ATOM 1480 C C . SER B 1 62 ? 6.494 17.265 58.618 1.00 18.28 90 SER B C 1
ATOM 1481 O O . SER B 1 62 ? 6.598 18.488 58.696 1.00 22.34 90 SER B O 1
ATOM 1484 N N . CYS B 1 63 ? 5.812 16.640 57.675 1.00 17.72 91 CYS B N 1
ATOM 1485 C CA A CYS B 1 63 ? 5.094 17.330 56.626 0.50 17.83 91 CYS B CA 1
ATOM 1486 C CA B CYS B 1 63 ? 5.071 17.349 56.647 0.50 18.97 91 CYS B CA 1
ATOM 1487 C C . CYS B 1 63 ? 3.768 16.604 56.415 1.00 16.92 91 CYS B C 1
ATOM 1488 O O . CYS B 1 63 ? 3.738 15.365 56.420 1.00 17.73 91 CYS B O 1
ATOM 1493 N N . CYS B 1 64 ? 2.686 17.350 56.221 1.00 14.53 92 CYS B N 1
ATOM 1494 C CA . CYS B 1 64 ? 1.401 16.733 55.971 1.00 14.59 92 CYS B CA 1
ATOM 1495 C C . CYS B 1 64 ? 0.582 17.474 54.924 1.00 13.96 92 CYS B C 1
ATOM 1496 O O . CYS B 1 64 ? 0.853 18.628 54.587 1.00 14.49 92 CYS B O 1
ATOM 1499 N N . THR B 1 65 ? -0.441 16.796 54.438 1.00 14.41 93 THR B N 1
ATOM 1500 C CA . THR B 1 65 ? -1.443 17.386 53.553 1.00 14.59 93 THR B CA 1
ATOM 1501 C C . THR B 1 65 ? -2.676 17.787 54.358 1.00 14.47 93 THR B C 1
ATOM 1502 O O . THR B 1 65 ? -2.768 17.518 55.560 1.00 15.73 93 THR B O 1
ATOM 1506 N N . ASN B 1 66 ? -3.653 18.369 53.679 1.00 14.24 94 ASN B N 1
ATOM 1507 C CA . ASN B 1 66 ? -4.998 18.440 54.230 1.00 15.99 94 ASN B CA 1
ATOM 1508 C C . ASN B 1 66 ? -5.718 17.109 53.967 1.00 15.93 94 ASN B C 1
ATOM 1509 O O . ASN B 1 66 ? -5.120 16.158 53.475 1.00 16.49 94 ASN B O 1
ATOM 1514 N N . GLY B 1 67 ? -6.995 17.030 54.305 1.00 16.30 95 GLY B N 1
ATOM 1515 C CA . GLY B 1 67 ? -7.714 15.767 54.274 1.00 15.67 95 GLY B CA 1
ATOM 1516 C C . GLY B 1 67 ? -8.143 15.248 52.923 1.00 15.71 95 GLY B C 1
ATOM 1517 O O . GLY B 1 67 ? -8.801 14.201 52.838 1.00 18.12 95 GLY B O 1
ATOM 1518 N N . ASN B 1 68 ? -7.744 15.941 51.861 1.00 15.47 96 ASN B N 1
ATOM 1519 C CA . ASN B 1 68 ? -8.171 15.589 50.507 1.00 16.49 96 ASN B CA 1
ATOM 1520 C C . ASN B 1 68 ? -7.128 14.847 49.655 1.00 15.20 96 ASN B C 1
ATOM 1521 O O . ASN B 1 68 ? -7.379 14.569 48.478 1.00 16.24 96 ASN B O 1
ATOM 1526 N N . ALA B 1 69 ? -5.974 14.515 50.246 1.00 13.68 97 ALA B N 1
ATOM 1527 C CA . ALA B 1 69 ? -4.888 13.917 49.489 1.00 15.06 97 ALA B CA 1
ATOM 1528 C C . ALA B 1 69 ? -5.086 12.418 49.326 1.00 14.71 97 ALA B C 1
ATOM 1529 O O . ALA B 1 69 ? -5.739 11.766 50.151 1.00 14.99 97 ALA B O 1
ATOM 1531 N N . PHE B 1 70 ? -4.523 11.880 48.246 1.00 14.04 98 PHE B N 1
ATOM 1532 C CA . PHE B 1 70 ? -4.478 10.425 48.056 1.00 15.35 98 PHE B CA 1
ATOM 1533 C C . PHE B 1 70 ? -3.071 9.875 47.832 1.00 14.86 98 PHE B C 1
ATOM 1534 O O . PHE B 1 70 ? -2.901 8.681 47.612 1.00 16.22 98 PHE B O 1
ATOM 1542 N N . PHE B 1 71 ? -2.054 10.720 47.969 1.00 13.97 99 PHE B N 1
ATOM 1543 C CA . PHE B 1 71 ? -0.680 10.291 47.763 1.00 13.65 99 PHE B CA 1
ATOM 1544 C C . PHE B 1 71 ? 0.277 11.278 48.384 1.00 14.78 99 PHE B C 1
ATOM 1545 O O . PHE B 1 71 ? 0.053 12.476 48.307 1.00 14.09 99 PHE B O 1
ATOM 1566 N N . THR B 1 73 ? 4.815 11.516 48.952 1.00 15.85 101 THR B N 1
ATOM 1567 C CA . THR B 1 73 ? 6.078 10.876 48.796 1.00 15.70 101 THR B CA 1
ATOM 1568 C C . THR B 1 73 ? 7.226 11.755 49.307 1.00 17.50 101 THR B C 1
ATOM 1569 O O . THR B 1 73 ? 7.150 12.979 49.293 1.00 16.91 101 THR B O 1
ATOM 1573 N N . CYS B 1 74 ? 8.271 11.078 49.768 1.00 15.82 102 CYS B N 1
ATOM 1574 C CA A CYS B 1 74 ? 9.479 11.695 50.286 0.50 14.93 102 CYS B CA 1
ATOM 1575 C CA B CYS B 1 74 ? 9.476 11.734 50.226 0.50 16.97 102 CYS B CA 1
ATOM 1576 C C . CYS B 1 74 ? 10.668 10.996 49.651 1.00 17.17 102 CYS B C 1
ATOM 1577 O O . CYS B 1 74 ? 10.776 9.767 49.759 1.00 20.09 102 CYS B O 1
ATOM 1582 N N . ALA B 1 75 ? 11.533 11.757 48.990 1.00 15.29 103 ALA B N 1
ATOM 1583 C CA . ALA B 1 75 ? 12.770 11.249 48.440 1.00 15.66 103 ALA B CA 1
ATOM 1584 C C . ALA B 1 75 ? 13.901 11.8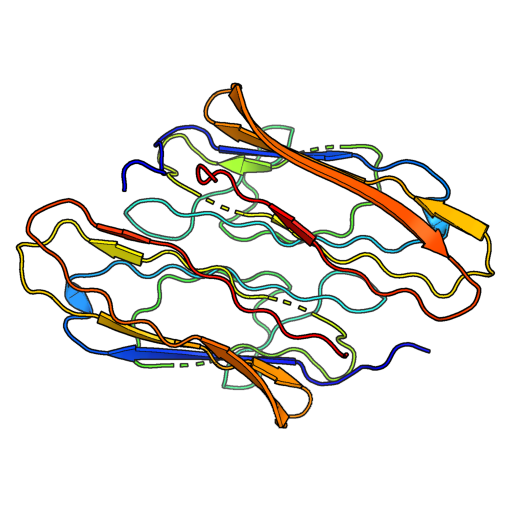93 49.210 1.00 15.31 103 ALA B C 1
ATOM 1585 O O . ALA B 1 75 ? 13.955 13.115 49.340 1.00 17.56 103 ALA B O 1
ATOM 1587 N N . GLY B 1 76 ? 14.835 11.081 49.676 1.00 15.28 104 GLY B N 1
ATOM 1588 C CA . GLY B 1 76 ? 15.931 11.575 50.480 1.00 17.19 104 GLY B CA 1
ATOM 1589 C C . GLY B 1 76 ? 17.292 11.174 49.954 1.00 15.62 104 GLY B C 1
ATOM 1590 O O . GLY B 1 76 ? 17.445 10.130 49.300 1.00 15.65 104 GLY B O 1
ATOM 1591 N N . SER B 1 77 ? 18.273 12.020 50.262 1.00 16.39 105 SER B N 1
ATOM 1592 C CA A SER B 1 77 ? 19.676 11.795 49.937 0.50 15.92 105 SER B CA 1
ATOM 1593 C CA B SER B 1 77 ? 19.663 11.729 49.956 0.50 17.00 105 SER B CA 1
ATOM 1594 C C . SER B 1 77 ? 20.493 11.944 51.204 1.00 15.84 105 SER B C 1
ATOM 1595 O O . SER B 1 77 ? 20.265 12.879 51.966 1.00 17.19 105 SER B O 1
ATOM 1600 N N . VAL B 1 78 ? 21.443 11.041 51.405 1.00 16.57 106 VAL B N 1
ATOM 1601 C CA . VAL B 1 78 ? 22.351 11.086 52.546 1.00 15.42 106 VAL B CA 1
ATOM 1602 C C . VAL B 1 78 ? 23.743 10.997 51.979 1.00 15.92 106 VAL B C 1
ATOM 1603 O O . VAL B 1 78 ? 24.055 10.080 51.218 1.00 18.23 106 VAL B O 1
ATOM 1607 N N . SER B 1 79 ? 24.591 11.953 52.338 1.00 15.49 107 SER B N 1
ATOM 1608 C CA . SER B 1 79 ? 25.965 11.927 51.856 1.00 17.24 107 SER B CA 1
ATOM 1609 C C . SER B 1 79 ? 26.945 12.308 52.948 1.00 18.06 107 SER B C 1
ATOM 1610 O O . SER B 1 79 ? 26.591 13.015 53.882 1.00 18.59 107 SER B O 1
ATOM 1613 N N . SER B 1 80 ? 28.173 11.823 52.824 1.00 16.83 108 SER B N 1
ATOM 1614 C CA . SER B 1 80 ? 29.229 12.166 53.765 1.00 17.35 108 SER B CA 1
ATOM 1615 C C . SER B 1 80 ? 30.587 12.006 53.096 1.00 20.08 108 SER B C 1
ATOM 1616 O O . SER B 1 80 ? 30.785 11.079 52.307 1.00 18.69 108 SER B O 1
ATOM 1619 N N . ILE B 1 81 ? 31.492 12.923 53.424 1.00 20.31 109 ILE B N 1
ATOM 1620 C CA . ILE B 1 81 ? 32.900 12.819 53.054 1.00 21.48 109 ILE B CA 1
ATOM 1621 C C . ILE B 1 81 ? 33.777 12.711 54.305 1.00 24.28 109 ILE B C 1
ATOM 1622 O O . ILE B 1 81 ? 34.988 12.908 54.245 1.00 27.31 109 ILE B O 1
ATOM 1627 N N . SER B 1 82 ? 33.150 12.385 55.433 1.00 20.25 110 SER B N 1
ATOM 1628 C CA A SER B 1 82 ? 33.846 12.265 56.712 0.50 19.95 110 SER B CA 1
ATOM 1629 C CA B SER B 1 82 ? 33.852 12.274 56.710 0.50 21.71 110 SER B CA 1
ATOM 1630 C C . SER B 1 82 ? 34.755 11.041 56.787 1.00 23.33 110 SER B C 1
ATOM 1631 O O . SER B 1 82 ? 34.742 10.181 55.904 1.00 23.27 110 SER B O 1
ATOM 1636 N N . GLU B 1 83 ? 35.528 10.968 57.865 1.00 22.12 111 GLU B N 1
ATOM 1637 C CA . GLU B 1 83 ? 36.356 9.808 58.158 1.00 22.55 111 GLU B CA 1
ATOM 1638 C C . GLU B 1 83 ? 35.458 8.613 58.474 1.00 23.12 111 GLU B C 1
ATOM 1639 O O . GLU B 1 83 ? 34.245 8.754 58.680 1.00 22.07 111 GLU B O 1
ATOM 1645 N N . ALA B 1 84 ? 36.072 7.441 58.511 1.00 21.14 112 ALA B N 1
ATOM 1646 C CA . ALA B 1 84 ? 35.390 6.201 58.853 1.00 20.55 112 ALA B CA 1
ATOM 1647 C C . ALA B 1 84 ? 34.807 6.264 60.262 1.00 21.05 112 ALA B C 1
ATOM 1648 O O . ALA B 1 84 ? 35.372 6.896 61.161 1.00 23.14 112 ALA B O 1
ATOM 1650 N N . GLY B 1 85 ? 33.680 5.581 60.448 1.00 21.67 113 GLY B N 1
ATOM 1651 C CA . GLY B 1 85 ? 33.102 5.380 61.775 1.00 21.46 113 GLY B CA 1
ATOM 1652 C C . GLY B 1 85 ? 32.031 6.356 62.211 1.00 21.39 113 GLY B C 1
ATOM 1653 O O . GLY B 1 85 ? 31.573 6.282 63.347 1.00 23.51 113 GLY B O 1
ATOM 1654 N N . LYS B 1 86 ? 31.632 7.270 61.329 1.00 19.19 114 LYS B N 1
ATOM 1655 C CA . LYS B 1 86 ? 30.500 8.163 61.590 1.00 16.17 114 LYS B CA 1
ATOM 1656 C C . LYS B 1 86 ? 29.210 7.430 61.234 1.00 17.70 114 LYS B C 1
ATOM 1657 O O . LYS B 1 86 ? 29.145 6.724 60.245 1.00 18.37 114 LYS B O 1
ATOM 1663 N N . ARG B 1 87 ? 28.182 7.623 62.046 1.00 16.42 115 ARG B N 1
ATOM 1664 C CA . ARG B 1 87 ? 26.981 6.825 62.010 1.00 17.41 115 ARG B CA 1
ATOM 1665 C C . ARG B 1 87 ? 25.753 7.726 61.952 1.00 15.68 115 ARG B C 1
ATOM 1666 O O . ARG B 1 87 ? 25.660 8.698 62.684 1.00 17.32 115 ARG B O 1
ATOM 1674 N N . LEU B 1 88 ? 24.792 7.357 61.116 1.00 14.75 116 LEU B N 1
ATOM 1675 C CA . LEU B 1 88 ? 23.527 8.069 61.021 1.00 13.98 116 LEU B CA 1
ATOM 1676 C C . LEU B 1 88 ? 22.374 7.069 61.009 1.00 14.59 116 LEU B C 1
ATOM 1677 O O . LEU B 1 88 ? 22.364 6.127 60.212 1.00 16.83 116 LEU B O 1
ATOM 1682 N N . HIS B 1 89 ? 21.405 7.292 61.879 1.00 13.54 117 HIS B N 1
ATOM 1683 C CA . HIS B 1 89 ? 20.156 6.567 61.875 1.00 14.09 117 HIS B CA 1
ATOM 1684 C C . HIS B 1 89 ? 19.072 7.451 61.309 1.00 13.15 117 HIS B C 1
ATOM 1685 O O . HIS B 1 89 ? 18.938 8.603 61.725 1.00 15.03 117 HIS B O 1
ATOM 1692 N N . ILE B 1 90 ? 18.306 6.897 60.385 1.00 14.39 118 ILE B N 1
ATOM 1693 C CA . ILE B 1 90 ? 17.150 7.555 59.778 1.00 14.49 118 ILE B CA 1
ATOM 1694 C C . ILE B 1 90 ? 15.937 6.647 59.945 1.00 14.00 118 ILE B C 1
ATOM 1695 O O . ILE B 1 90 ? 15.993 5.455 59.608 1.00 16.34 118 ILE B O 1
ATOM 1700 N N . THR B 1 91 ? 14.856 7.209 60.464 1.00 14.41 119 THR B N 1
ATOM 1701 C CA . THR B 1 91 ? 13.547 6.554 60.494 1.00 14.05 119 THR B CA 1
ATOM 1702 C C . THR B 1 91 ? 12.575 7.473 59.755 1.00 13.78 119 THR B C 1
ATOM 1703 O O . THR B 1 91 ? 12.518 8.662 60.040 1.00 15.75 119 THR B O 1
ATOM 1707 N N . VAL B 1 92 ? 11.845 6.922 58.785 1.00 14.85 120 VAL B N 1
ATOM 1708 C CA . VAL B 1 92 ? 10.821 7.649 58.049 1.00 14.79 120 VAL B CA 1
ATOM 1709 C C . VAL B 1 92 ? 9.518 6.887 58.212 1.00 15.35 120 VAL B C 1
ATOM 1710 O O . VAL B 1 92 ? 9.484 5.687 57.966 1.00 16.43 120 VAL B O 1
ATOM 1714 N N . ILE B 1 93 ? 8.461 7.575 58.641 1.00 14.77 121 ILE B N 1
ATOM 1715 C CA A ILE B 1 93 ? 7.171 6.955 58.891 0.50 15.15 121 ILE B CA 1
ATOM 1716 C CA B ILE B 1 93 ? 7.168 6.938 58.854 0.50 15.18 121 ILE B CA 1
ATOM 1717 C C . ILE B 1 93 ? 6.116 7.685 58.061 1.00 14.69 121 ILE B C 1
ATOM 1718 O O . ILE B 1 93 ? 6.061 8.926 58.074 1.00 15.25 121 ILE B O 1
ATOM 1727 N N . GLY B 1 94 ? 5.289 6.935 57.340 1.00 14.66 122 GLY B N 1
ATOM 1728 C CA . GLY B 1 94 ? 4.196 7.514 56.579 1.00 15.98 122 GLY B CA 1
ATOM 1729 C C . GLY B 1 94 ? 2.859 7.114 57.179 1.00 14.26 122 GLY B C 1
ATOM 1730 O O . GLY B 1 94 ? 2.661 5.941 57.543 1.00 14.97 122 GLY B O 1
ATOM 1731 N N . TYR B 1 95 ? 1.946 8.082 57.249 1.00 15.16 123 TYR B N 1
ATOM 1732 C CA . TYR B 1 95 ? 0.610 7.899 57.790 1.00 15.26 123 TYR B CA 1
ATOM 1733 C C . TYR B 1 95 ? -0.449 8.387 56.832 1.00 14.71 123 TYR B C 1
ATOM 1734 O O . TYR B 1 95 ? -0.209 9.300 56.025 1.00 14.24 123 TYR B O 1
ATOM 1743 N N . ILE B 1 96 ? -1.625 7.782 56.939 1.00 14.86 124 ILE B N 1
ATOM 1744 C CA . ILE B 1 96 ? -2.856 8.339 56.385 1.00 14.81 124 ILE B CA 1
ATOM 1745 C C . ILE B 1 96 ? -3.851 8.411 57.542 1.00 16.70 124 ILE B C 1
ATOM 1746 O O . ILE B 1 96 ? -4.147 7.401 58.202 1.00 17.06 124 ILE B O 1
ATOM 1751 N N . ASP B 1 97 ? -4.356 9.612 57.801 1.00 15.73 125 ASP B N 1
ATOM 1752 C CA . ASP B 1 97 ? -5.181 9.858 58.978 1.00 17.37 125 ASP B CA 1
ATOM 1753 C C . ASP B 1 97 ? -4.559 9.283 60.236 1.00 20.06 125 ASP B C 1
ATOM 1754 O O . ASP B 1 97 ? -5.225 8.611 61.031 1.00 24.38 125 ASP B O 1
ATOM 1759 N N . ASP B 1 98 ? -3.269 9.573 60.381 1.00 19.45 126 ASP B N 1
ATOM 1760 C CA A ASP B 1 98 ? -2.482 9.162 61.528 0.50 24.66 126 ASP B CA 1
ATOM 1761 C CA B ASP B 1 98 ? -2.455 9.167 61.508 0.50 24.80 126 ASP B CA 1
ATOM 1762 C C . ASP B 1 98 ? -2.455 7.647 61.779 1.00 27.25 126 ASP B C 1
ATOM 1763 O O . ASP B 1 98 ? -2.068 7.212 62.866 1.00 34.95 126 ASP B O 1
ATOM 1772 N N . LYS B 1 99 ? -2.877 6.844 60.797 1.00 26.36 127 LYS B N 1
ATOM 1773 C CA . LYS B 1 99 ? -2.724 5.382 60.855 1.00 23.34 127 LYS B CA 1
ATOM 1774 C C . LYS B 1 99 ? -1.422 5.121 60.080 1.00 22.85 127 LYS B C 1
ATOM 1775 O O . LYS B 1 99 ? -1.271 5.622 58.977 1.00 18.75 127 LYS B O 1
ATOM 1778 N N . GLU B 1 100 ? -0.483 4.353 60.636 1.00 18.75 128 GLU B N 1
ATOM 1779 C CA . GLU B 1 100 ? 0.790 4.129 59.963 1.00 18.93 128 GLU B CA 1
ATOM 1780 C C . GLU B 1 100 ? 0.564 3.186 58.793 1.00 18.93 128 GLU B C 1
ATOM 1781 O O . GLU B 1 100 ? -0.010 2.089 58.956 1.00 21.17 128 GLU B O 1
ATOM 1787 N N . VAL B 1 101 ? 1.025 3.612 57.624 1.00 16.45 129 VAL B N 1
ATOM 1788 C CA . VAL B 1 101 ? 0.885 2.812 56.406 1.00 16.75 129 VAL B CA 1
ATOM 1789 C C . VAL B 1 101 ? 2.205 2.403 55.762 1.00 16.41 129 VAL B C 1
ATOM 1790 O O . VAL B 1 101 ? 2.216 1.519 54.901 1.00 19.79 129 VAL B O 1
ATOM 1794 N N . ASN B 1 102 ? 3.309 3.029 56.162 1.00 16.20 130 ASN B N 1
ATOM 1795 C CA . ASN B 1 102 ? 4.621 2.708 55.606 1.00 16.44 130 ASN B CA 1
ATOM 1796 C C . ASN B 1 102 ? 5.710 3.195 56.553 1.00 15.99 130 ASN B C 1
ATOM 1797 O O . ASN B 1 102 ? 5.503 4.084 57.380 1.00 15.43 130 ASN B O 1
ATOM 1802 N N . ARG B 1 103 ? 6.889 2.610 56.409 1.00 16.17 131 ARG B N 1
ATOM 1803 C CA . ARG B 1 103 ? 8.022 2.904 57.269 1.00 16.69 131 ARG B CA 1
ATOM 1804 C C . ARG B 1 103 ? 9.297 2.499 56.560 1.00 18.26 131 ARG B C 1
ATOM 1805 O O . ARG B 1 103 ? 9.310 1.530 55.777 1.00 17.81 131 ARG B O 1
ATOM 1813 N N . LEU B 1 104 ? 10.357 3.248 56.843 1.00 15.81 132 LEU B N 1
ATOM 1814 C CA . LEU B 1 104 ? 11.684 2.892 56.419 1.00 17.49 132 LEU B CA 1
ATOM 1815 C C . LEU B 1 104 ? 12.634 3.162 57.575 1.00 16.97 132 LEU B C 1
ATOM 1816 O O . LEU B 1 104 ? 12.563 4.218 58.207 1.00 17.97 132 LEU B O 1
ATOM 1821 N N . GLU B 1 105 ? 13.519 2.207 57.847 1.00 17.24 133 GLU B N 1
ATOM 1822 C CA . GLU B 1 105 ? 14.564 2.349 58.859 1.00 17.19 133 GLU B CA 1
ATOM 1823 C C . GLU B 1 105 ? 15.916 2.046 58.242 1.00 17.11 133 GLU B C 1
ATOM 1824 O O . GLU B 1 105 ? 16.085 1.011 57.609 1.00 19.18 133 GLU B O 1
ATOM 1830 N N . LYS B 1 106 ? 16.848 2.986 58.378 1.00 16.01 134 LYS B N 1
ATOM 1831 C CA A LYS B 1 106 ? 18.182 2.884 57.791 0.50 15.93 134 LYS B CA 1
ATOM 1832 C CA B LYS B 1 106 ? 18.184 2.820 57.827 0.50 16.06 134 LYS B CA 1
ATOM 1833 C C . LYS B 1 106 ? 19.260 3.285 58.788 1.00 14.79 134 LYS B C 1
ATOM 1834 O O . LYS B 1 106 ? 19.067 4.215 59.585 1.00 15.52 134 LYS B O 1
ATOM 1845 N N . GLU B 1 107 ? 20.396 2.608 58.709 1.00 14.10 135 GLU B N 1
ATOM 1846 C CA . GLU B 1 107 ? 21.563 2.933 59.484 1.00 14.26 135 GLU B CA 1
ATOM 1847 C C . GLU B 1 107 ? 22.743 2.993 58.528 1.00 16.13 135 GLU B C 1
ATOM 1848 O O . GLU B 1 107 ? 23.054 2.017 57.846 1.00 18.95 135 GLU B O 1
ATOM 1854 N N . TYR B 1 108 ? 23.357 4.165 58.461 1.00 14.92 136 TYR B N 1
ATOM 1855 C CA . TYR B 1 108 ? 24.465 4.459 57.578 1.00 16.56 136 TYR B CA 1
ATOM 1856 C C . TYR B 1 108 ? 25.713 4.574 58.419 1.00 16.37 136 TYR B C 1
ATOM 1857 O O . TYR B 1 108 ? 25.706 5.178 59.490 1.00 19.75 136 TYR B O 1
ATOM 1866 N N . ILE B 1 109 ? 26.795 3.997 57.912 1.00 16.55 137 ILE B N 1
ATOM 1867 C CA A ILE B 1 109 ? 28.066 4.019 58.617 0.50 16.16 137 ILE B CA 1
ATOM 1868 C CA B ILE B 1 109 ? 28.066 3.944 58.604 0.50 16.24 137 ILE B CA 1
ATOM 1869 C C . ILE B 1 109 ? 29.181 4.272 57.600 1.00 18.04 137 ILE B C 1
ATOM 1870 O O . ILE B 1 109 ? 29.333 3.562 56.598 1.00 18.97 137 ILE B O 1
ATOM 1879 N N . THR B 1 110 ? 29.945 5.329 57.841 1.00 17.10 138 THR B N 1
ATOM 1880 C CA . THR B 1 110 ? 31.009 5.691 56.911 1.00 18.02 138 THR B CA 1
ATOM 1881 C C . THR B 1 110 ? 32.189 4.733 57.071 1.00 18.69 138 THR B C 1
ATOM 1882 O O . THR B 1 110 ? 32.437 4.207 58.159 1.00 19.77 138 THR B O 1
ATOM 1886 N N . ASP B 1 111 ? 32.912 4.500 55.981 1.00 21.04 139 ASP B N 1
ATOM 1887 C CA . ASP B 1 111 ? 34.026 3.552 56.016 1.00 20.42 139 ASP B CA 1
ATOM 1888 C C . ASP B 1 111 ? 35.336 4.105 55.484 1.00 24.27 139 ASP B C 1
ATOM 1889 O O . ASP B 1 111 ? 36.269 3.336 55.217 1.00 27.69 139 ASP B O 1
ATOM 1894 N N . GLY B 1 112 ? 35.411 5.425 55.359 1.00 23.58 140 GLY B N 1
ATOM 1895 C CA . GLY B 1 112 ? 36.587 6.093 54.824 1.00 27.39 140 GLY B CA 1
ATOM 1896 C C . GLY B 1 112 ? 36.361 6.637 53.425 1.00 24.56 140 GLY B C 1
ATOM 1897 O O . GLY B 1 112 ? 36.975 7.632 53.042 1.00 30.79 140 GLY B O 1
ATOM 1898 N N . ASN B 1 113 ? 35.485 5.974 52.663 1.00 22.84 141 ASN B N 1
ATOM 1899 C CA . ASN B 1 113 ? 35.120 6.395 51.311 1.00 24.42 141 ASN B CA 1
ATOM 1900 C C . ASN B 1 113 ? 33.955 7.355 51.338 1.00 22.10 141 ASN B C 1
ATOM 1901 O O . ASN B 1 113 ? 33.241 7.453 52.332 1.00 22.36 141 ASN B O 1
ATOM 1906 N N . THR B 1 114 ? 33.728 8.034 50.223 1.00 21.99 142 THR B N 1
ATOM 1907 C CA A THR B 1 114 ? 32.552 8.881 50.080 0.50 21.36 142 THR B CA 1
ATOM 1908 C CA B THR B 1 114 ? 32.550 8.883 50.094 0.50 23.33 142 THR B CA 1
ATOM 1909 C C . THR B 1 114 ? 31.311 8.013 50.218 1.00 21.15 142 THR B C 1
ATOM 1910 O O . THR B 1 114 ? 31.234 6.934 49.614 1.00 22.35 142 THR B O 1
ATOM 1917 N N . LEU B 1 115 ? 30.357 8.476 51.023 1.00 18.31 143 LEU B N 1
ATOM 1918 C CA . LEU B 1 115 ? 29.086 7.796 51.206 1.00 18.37 143 LEU B CA 1
ATOM 1919 C C . LEU B 1 115 ? 28.024 8.609 50.482 1.00 15.53 143 LEU B C 1
ATOM 1920 O O . LEU B 1 115 ? 27.923 9.814 50.678 1.00 17.69 143 LEU B O 1
ATOM 1925 N N . ILE B 1 116 ? 27.274 7.943 49.611 1.00 17.18 144 ILE B N 1
ATOM 1926 C CA . ILE B 1 116 ? 26.073 8.531 48.999 1.00 17.45 144 ILE B CA 1
ATOM 1927 C C . ILE B 1 116 ? 25.009 7.445 48.956 1.00 16.89 144 ILE B C 1
ATOM 1928 O O . ILE B 1 116 ? 25.232 6.370 48.388 1.00 18.03 144 ILE B O 1
ATOM 1933 N N . GLU B 1 117 ? 23.860 7.723 49.569 1.00 16.80 145 GLU B N 1
ATOM 1934 C CA . GLU B 1 117 ? 22.742 6.781 49.566 1.00 16.52 145 GLU B CA 1
ATOM 1935 C C . GLU B 1 117 ? 21.470 7.573 49.407 1.00 16.35 145 GLU B C 1
ATOM 1936 O O . GLU B 1 117 ? 21.429 8.743 49.769 1.00 18.77 145 GLU B O 1
ATOM 1942 N N . THR B 1 118 ? 20.428 6.928 48.893 1.00 16.98 146 THR B N 1
ATOM 1943 C CA . THR B 1 118 ? 19.139 7.573 48.753 1.00 16.34 146 THR B CA 1
ATOM 1944 C C . THR B 1 118 ? 18.039 6.678 49.313 1.00 17.17 146 THR B C 1
ATOM 1945 O O . THR B 1 118 ? 18.212 5.472 49.498 1.00 17.19 146 THR B O 1
ATOM 1949 N N . PHE B 1 119 ? 16.911 7.297 49.621 1.00 16.83 147 PHE B N 1
ATOM 1950 C CA . PHE B 1 119 ? 15.757 6.559 50.086 1.00 19.25 147 PHE B CA 1
ATOM 1951 C C . PHE B 1 119 ? 14.459 7.175 49.563 1.00 18.87 147 PHE B C 1
ATOM 1952 O O . PHE B 1 119 ? 14.427 8.300 49.058 1.00 17.84 147 PHE B O 1
ATOM 1960 N N . SER B 1 120 ? 13.389 6.410 49.669 1.00 20.60 148 SER B N 1
ATOM 1961 C CA . SER B 1 120 ? 12.090 6.843 49.195 1.00 20.35 148 SER B CA 1
ATOM 1962 C C . SER B 1 120 ? 11.028 6.190 50.065 1.00 18.97 148 SER B C 1
ATOM 1963 O O . SER B 1 120 ? 11.077 4.980 50.322 1.00 22.39 148 SER B O 1
ATOM 1966 N N . VAL B 1 121 ? 10.070 6.986 50.514 1.00 16.42 149 VAL B N 1
ATOM 1967 C CA . VAL B 1 121 ? 8.909 6.479 51.219 1.00 15.79 149 VAL B CA 1
ATOM 1968 C C . VAL B 1 121 ? 7.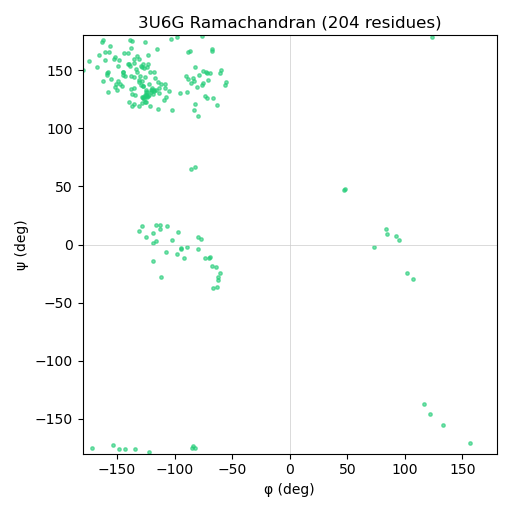663 7.189 50.727 1.00 14.51 149 VAL B C 1
ATOM 1969 O O . VAL B 1 121 ? 7.625 8.418 50.690 1.00 15.42 149 VAL B O 1
ATOM 1973 N N . SER B 1 122 ? 6.649 6.406 50.373 1.00 15.32 150 SER B N 1
ATOM 1974 C CA . SER B 1 122 ? 5.385 6.921 49.890 1.00 15.41 150 SER B CA 1
ATOM 1975 C C . SER B 1 122 ? 4.235 6.437 50.722 1.00 14.56 150 SER B C 1
ATOM 1976 O O . SER B 1 122 ? 4.304 5.382 51.359 1.00 16.08 150 SER B O 1
ATOM 1979 N N . THR B 1 123 ? 3.162 7.218 50.693 1.00 15.28 151 THR B N 1
ATOM 1980 C CA . THR B 1 123 ? 1.891 6.842 51.305 1.00 14.23 151 THR B CA 1
ATOM 1981 C C . THR B 1 123 ? 0.818 6.803 50.234 1.00 14.54 151 THR B C 1
ATOM 1982 O O . THR B 1 123 ? 0.722 7.705 49.408 1.00 15.58 151 THR B O 1
ATOM 1986 N N . LYS B 1 124 ? 0.008 5.746 50.265 1.00 13.90 152 LYS B N 1
ATOM 1987 C CA . LYS B 1 124 ? -1.133 5.583 49.355 1.00 14.49 152 LYS B CA 1
ATOM 1988 C C . LYS B 1 124 ? -1.996 4.480 49.911 1.00 15.04 152 LYS B C 1
ATOM 1989 O O . LYS B 1 124 ? -1.535 3.699 50.751 1.00 15.87 152 LYS B O 1
ATOM 1994 N N . GLU B 1 125 ? -3.228 4.422 49.432 1.00 15.05 153 GLU B N 1
ATOM 1995 C CA . GLU B 1 125 ? -4.187 3.379 49.821 1.00 16.15 153 GLU B CA 1
ATOM 1996 C C . GLU B 1 125 ? -3.897 2.099 49.073 1.00 16.85 153 GLU B C 1
ATOM 1997 O O . GLU B 1 125 ? -3.431 2.139 47.940 1.00 18.59 153 GLU B O 1
ATOM 2003 N N . ILE B 1 126 ? -4.141 0.969 49.738 1.00 17.30 154 ILE B N 1
ATOM 2004 C CA . ILE B 1 126 ? -4.122 -0.355 49.117 1.00 17.78 154 ILE B CA 1
ATOM 2005 C C . ILE B 1 126 ? -5.420 -1.100 49.434 1.00 21.53 154 ILE B C 1
ATOM 2006 O O . ILE B 1 126 ? -6.243 -0.661 50.269 1.00 20.46 154 ILE B O 1
#

Solvent-accessible surface area: 11485 Å² total

CATH classification: 2.60.60.60

Secondary structure (DSSP, 8-state):
-TT---B-EEEEEEEEESGGG-EEEEEE--EETTEEPPEE-TT--EEES-EEEE--S---EEE-TTB---EEEEEEE-PPTT-EEEEEEEEEETTEEEEEEEEEEE--SS-EEEEEEE-SS--/----B-EEEEEEEEESGGG-EEEEEE--EETTEEPPEE-TTS-EEESSEEEE--S---EE--TTB---EEEEEEE-PPTT-EEEEEEEEEETTEEEEEEEEEEE--SS-EEEEEEE-----

Nearest PDB structures (foldseek):
  3u6g-assembly1_B  TM=9.744E-01  e=1.603E-26  Phocaeicola vulgatus ATCC 8482
  4qey-assembly2_B  TM=9.769E-01  e=1.726E-19  Bacteroides ovatus ATCC 8483
  4ous-assembly1_A  TM=2.409E-01  e=5.053E-01  Danio rerio
  4oul-assembly1_C  TM=2.398E-01  e=9.977E-01  Homo sapiens
  4qpy-assembly1_C  TM=1.867E-01  e=8.708E-01  Mus musculus

B-factor: mean 23.06, std 8.4, range [8.96, 60.6]